Protein AF-A0A812PI39-F1 (afdb_monomer_lite)

Structure (mmCIF, N/CA/C/O backbone):
data_AF-A0A812PI39-F1
#
_entry.id   AF-A0A812PI39-F1
#
loop_
_atom_site.group_PDB
_atom_site.id
_atom_site.type_symbol
_atom_site.label_atom_id
_atom_site.label_alt_id
_atom_site.label_comp_id
_atom_site.label_asym_id
_atom_site.label_entity_id
_atom_site.label_seq_id
_atom_site.pdbx_PDB_ins_code
_atom_site.Cartn_x
_atom_site.Cartn_y
_atom_site.Cartn_z
_atom_site.occupancy
_atom_site.B_iso_or_equiv
_atom_site.auth_seq_id
_atom_site.auth_comp_id
_atom_site.auth_asym_id
_atom_site.auth_atom_id
_atom_site.pdbx_PDB_model_num
ATOM 1 N N . MET A 1 1 ? 5.074 -30.019 -22.686 1.00 41.28 1 MET A N 1
ATOM 2 C CA . MET A 1 1 ? 4.897 -28.634 -23.186 1.00 41.28 1 MET A CA 1
ATOM 3 C C . MET A 1 1 ? 4.723 -27.638 -22.022 1.00 41.28 1 MET A C 1
ATOM 5 O O . MET A 1 1 ? 4.007 -26.661 -22.175 1.00 41.28 1 MET A O 1
ATOM 9 N N . TRP A 1 2 ? 5.374 -27.865 -20.866 1.00 40.28 2 TRP A N 1
ATOM 10 C CA . TRP A 1 2 ? 5.177 -27.090 -19.621 1.00 40.28 2 TRP A CA 1
ATOM 11 C C . TRP A 1 2 ? 6.377 -26.206 -19.219 1.00 40.28 2 TRP A C 1
ATOM 13 O O . TRP A 1 2 ? 6.260 -25.430 -18.283 1.00 40.28 2 TRP A O 1
ATOM 23 N N . ASP A 1 3 ? 7.491 -26.241 -19.957 1.00 47.47 3 ASP A N 1
ATOM 24 C CA . ASP A 1 3 ? 8.706 -25.476 -19.608 1.00 47.47 3 ASP A CA 1
ATOM 25 C C . ASP A 1 3 ? 8.723 -24.015 -20.082 1.00 47.47 3 ASP A C 1
ATOM 27 O O . ASP A 1 3 ? 9.541 -23.231 -19.609 1.00 47.47 3 ASP A O 1
ATOM 31 N N . ARG A 1 4 ? 7.839 -23.611 -21.005 1.00 44.72 4 ARG A N 1
ATOM 32 C CA . ARG A 1 4 ? 7.880 -22.244 -21.562 1.00 44.72 4 ARG A CA 1
ATOM 33 C C . ARG A 1 4 ? 7.433 -21.182 -20.556 1.00 44.72 4 ARG A C 1
ATOM 35 O O . ARG A 1 4 ? 8.091 -20.160 -20.446 1.00 44.72 4 ARG A O 1
ATOM 42 N N . ALA A 1 5 ? 6.392 -21.460 -19.770 1.00 49.91 5 ALA A N 1
ATOM 43 C CA . ALA A 1 5 ? 5.897 -20.519 -18.764 1.00 49.91 5 ALA A CA 1
ATOM 44 C C . ALA A 1 5 ? 6.940 -20.246 -17.660 1.00 49.91 5 ALA A C 1
ATOM 46 O O . ALA A 1 5 ? 7.170 -19.097 -17.300 1.00 49.91 5 ALA A O 1
ATOM 47 N N . GLY A 1 6 ? 7.641 -21.283 -17.183 1.00 49.38 6 GLY A N 1
ATOM 48 C CA . GLY A 1 6 ? 8.717 -21.121 -16.196 1.00 49.38 6 GLY A CA 1
ATOM 49 C C . GLY A 1 6 ? 9.971 -20.435 -16.757 1.00 49.38 6 GLY A C 1
ATOM 50 O O . GLY A 1 6 ? 10.635 -19.682 -16.044 1.00 49.38 6 GLY A O 1
ATOM 51 N N . GLN A 1 7 ? 10.292 -20.653 -18.038 1.00 55.59 7 GLN A N 1
ATOM 52 C CA . GLN A 1 7 ? 11.382 -19.945 -18.722 1.00 55.59 7 GLN A CA 1
ATOM 53 C C . GLN A 1 7 ? 11.072 -18.456 -18.924 1.00 55.59 7 GLN A C 1
ATOM 55 O O . GLN A 1 7 ? 11.960 -17.628 -18.711 1.00 55.59 7 GLN A O 1
ATOM 60 N N . ASP A 1 8 ? 9.828 -18.113 -19.264 1.00 61.31 8 ASP A N 1
ATOM 61 C CA . ASP A 1 8 ? 9.384 -16.724 -19.412 1.00 61.31 8 ASP A CA 1
ATOM 62 C C . ASP A 1 8 ? 9.432 -15.974 -18.071 1.00 61.31 8 ASP A C 1
ATOM 64 O O . ASP A 1 8 ? 9.958 -14.862 -18.005 1.00 61.31 8 ASP A O 1
ATOM 68 N N . GLU A 1 9 ? 9.006 -16.603 -16.972 1.00 62.34 9 GLU A N 1
ATOM 69 C CA . GLU A 1 9 ? 9.100 -16.012 -15.630 1.00 62.34 9 GLU A CA 1
ATOM 70 C C . GLU A 1 9 ? 10.553 -15.800 -15.175 1.00 62.34 9 GLU A C 1
ATOM 72 O O . GLU A 1 9 ? 10.889 -14.763 -14.597 1.00 62.34 9 GLU A O 1
ATOM 77 N N . ALA A 1 10 ? 11.450 -16.750 -15.461 1.00 63.03 10 ALA A N 1
ATOM 78 C CA . ALA A 1 10 ? 12.872 -16.616 -15.147 1.00 63.03 10 ALA A CA 1
ATOM 79 C C . ALA A 1 10 ? 13.553 -15.507 -15.972 1.00 63.03 10 ALA A C 1
ATOM 81 O O . ALA A 1 10 ? 14.430 -14.800 -15.464 1.00 63.03 10 ALA A O 1
ATOM 82 N N . LEU A 1 11 ? 13.146 -15.328 -17.233 1.00 68.94 11 LEU A N 1
ATOM 83 C CA . LEU A 1 11 ? 13.605 -14.234 -18.091 1.00 68.94 11 LEU A CA 1
ATOM 84 C C . LEU A 1 11 ? 13.102 -12.877 -17.593 1.00 68.94 11 LEU A C 1
ATOM 86 O O . LEU A 1 11 ? 13.881 -11.926 -17.538 1.00 68.94 11 LEU A O 1
ATOM 90 N N . GLN A 1 12 ? 11.842 -12.789 -17.171 1.00 63.31 12 GLN A N 1
ATOM 91 C CA . GLN A 1 12 ? 11.280 -11.575 -16.578 1.00 63.31 12 GLN A CA 1
ATOM 92 C C . GLN A 1 12 ? 11.964 -11.212 -15.256 1.00 63.31 12 GLN A C 1
ATOM 94 O O . GLN A 1 12 ? 12.306 -10.048 -15.048 1.00 63.31 12 GLN A O 1
ATOM 99 N N . LEU A 1 13 ? 12.243 -12.201 -14.398 1.00 64.19 13 LEU A N 1
ATOM 100 C CA . LEU A 1 13 ? 12.985 -12.002 -13.151 1.00 64.19 13 LEU A CA 1
ATOM 101 C C . LEU A 1 13 ? 14.379 -11.429 -13.431 1.00 64.19 13 LEU A C 1
ATOM 103 O O . LEU A 1 13 ? 14.748 -10.406 -12.858 1.00 64.19 13 LEU A O 1
ATOM 107 N N . ARG A 1 14 ? 15.120 -12.033 -14.370 1.00 67.31 14 ARG A N 1
ATOM 108 C CA . ARG A 1 14 ? 16.435 -11.529 -14.799 1.00 67.31 14 ARG A CA 1
ATOM 109 C C . ARG A 1 14 ? 16.351 -10.142 -15.429 1.00 67.31 14 ARG A C 1
ATOM 111 O O . ARG A 1 14 ? 17.245 -9.334 -15.211 1.00 67.31 14 ARG A O 1
ATOM 118 N N . GLY A 1 15 ? 15.291 -9.854 -16.182 1.00 68.88 15 GLY A N 1
ATOM 119 C CA . GLY A 1 15 ? 15.045 -8.535 -16.761 1.00 68.88 15 GLY A CA 1
ATOM 120 C C . GLY A 1 15 ? 14.876 -7.458 -15.689 1.00 68.88 15 GLY A C 1
ATOM 121 O O . GLY A 1 15 ? 15.507 -6.408 -15.769 1.00 68.88 15 GLY A O 1
ATOM 122 N N . ILE A 1 16 ? 14.095 -7.738 -14.643 1.00 65.56 16 ILE A N 1
ATOM 123 C CA . ILE A 1 16 ? 13.916 -6.827 -13.502 1.00 65.56 16 ILE A CA 1
ATOM 124 C C . ILE A 1 16 ? 15.224 -6.668 -12.726 1.00 65.56 16 ILE A C 1
ATOM 126 O O . ILE A 1 16 ? 15.591 -5.551 -12.375 1.00 65.56 16 ILE A O 1
ATOM 130 N N . GLU A 1 17 ? 15.953 -7.757 -12.479 1.00 65.88 17 GLU A N 1
ATOM 131 C CA . GLU A 1 17 ? 17.249 -7.704 -11.792 1.00 65.88 17 GLU A CA 1
ATOM 132 C C . GLU A 1 17 ? 18.289 -6.905 -12.585 1.00 65.88 17 GLU A C 1
ATOM 134 O O . GLU A 1 17 ? 19.056 -6.139 -12.002 1.00 65.88 17 GLU A O 1
ATOM 139 N N . PHE A 1 18 ? 18.276 -7.018 -13.913 1.00 71.94 18 PHE A N 1
ATOM 140 C CA . PHE A 1 18 ? 19.126 -6.228 -14.793 1.00 71.94 18 PHE A CA 1
ATOM 141 C C . PHE A 1 18 ? 18.762 -4.739 -14.754 1.00 71.94 18 PHE A C 1
ATOM 143 O O . PHE A 1 18 ? 19.645 -3.900 -14.585 1.00 71.94 18 PHE A O 1
ATOM 150 N N . LEU A 1 19 ? 17.471 -4.400 -14.846 1.00 65.81 19 LEU A N 1
ATOM 151 C CA . LEU A 1 19 ? 16.997 -3.015 -14.729 1.00 65.81 19 LEU A CA 1
ATOM 152 C C . LEU A 1 19 ? 17.337 -2.415 -13.354 1.00 65.81 19 LEU A C 1
ATOM 154 O O . LEU A 1 19 ? 17.764 -1.262 -13.272 1.00 65.81 19 LEU A O 1
ATOM 158 N N . PHE A 1 20 ? 17.220 -3.211 -12.288 1.00 63.34 20 PHE A N 1
ATOM 159 C CA . PHE A 1 20 ? 17.612 -2.833 -10.931 1.00 63.34 20 PHE A CA 1
ATOM 160 C C . PHE A 1 20 ? 19.112 -2.537 -10.834 1.00 63.34 20 PHE A C 1
ATOM 162 O O . PHE A 1 20 ? 19.509 -1.491 -10.312 1.00 63.34 20 PHE A O 1
ATOM 169 N N . ALA A 1 21 ? 19.952 -3.439 -11.348 1.00 62.19 21 ALA A N 1
ATOM 170 C CA . ALA A 1 21 ? 21.400 -3.265 -11.357 1.00 62.19 21 ALA A CA 1
ATOM 171 C C . ALA A 1 21 ? 21.802 -2.023 -12.165 1.00 62.19 21 ALA A C 1
ATOM 173 O O . ALA A 1 21 ? 22.587 -1.209 -11.682 1.00 62.19 21 ALA A O 1
ATOM 174 N N . GLN A 1 22 ? 21.195 -1.822 -13.339 1.00 67.88 22 GLN A N 1
ATOM 175 C CA . GLN A 1 22 ? 21.465 -0.675 -14.201 1.00 67.88 22 GLN A CA 1
ATOM 176 C C . GLN A 1 22 ? 21.100 0.653 -13.526 1.00 67.88 22 GLN A C 1
ATOM 178 O O . GLN A 1 22 ? 21.884 1.598 -13.583 1.00 67.88 22 GLN A O 1
ATOM 183 N N . GLN A 1 23 ? 19.949 0.741 -12.852 1.00 63.12 23 GLN A N 1
ATOM 184 C CA . GLN A 1 23 ? 19.572 1.964 -12.137 1.00 63.12 23 GLN A CA 1
ATOM 185 C C . GLN A 1 23 ? 20.407 2.212 -10.886 1.00 63.12 23 GLN A C 1
ATOM 187 O O . GLN A 1 23 ? 20.761 3.357 -10.616 1.00 63.12 23 GLN A O 1
ATOM 192 N N . THR A 1 24 ? 20.748 1.163 -10.137 1.00 59.19 24 THR A N 1
ATOM 193 C CA . THR A 1 24 ? 21.598 1.295 -8.946 1.00 59.19 24 THR A CA 1
ATOM 194 C C . THR A 1 24 ? 22.995 1.770 -9.345 1.00 59.19 24 THR A C 1
ATOM 196 O O . THR A 1 24 ? 23.545 2.673 -8.718 1.00 59.19 24 THR A O 1
ATOM 199 N N . GLN A 1 25 ? 23.539 1.233 -10.439 1.00 59.50 25 GLN A N 1
ATOM 200 C CA . GLN A 1 25 ? 24.828 1.644 -10.983 1.00 59.50 25 GLN A CA 1
ATOM 201 C C . GLN A 1 25 ? 24.789 3.073 -11.547 1.00 59.50 25 GLN A C 1
ATOM 203 O O . GLN A 1 25 ? 25.637 3.885 -11.186 1.00 59.50 25 GLN A O 1
ATOM 208 N N . ALA A 1 26 ? 23.766 3.426 -12.335 1.00 60.03 26 ALA A N 1
ATOM 209 C CA . ALA A 1 26 ? 23.589 4.786 -12.849 1.00 60.03 26 ALA A CA 1
ATOM 210 C C . ALA A 1 26 ? 23.444 5.823 -11.721 1.00 60.03 26 ALA A C 1
ATOM 212 O O . ALA A 1 26 ? 23.941 6.940 -11.841 1.00 60.03 26 ALA A O 1
ATOM 213 N N . LYS A 1 27 ? 22.809 5.452 -10.603 1.00 57.94 27 LYS A N 1
ATOM 214 C CA . LYS A 1 27 ? 22.696 6.297 -9.409 1.00 57.94 27 LYS A CA 1
ATOM 215 C C . LYS A 1 27 ? 24.037 6.488 -8.702 1.00 57.94 27 LYS A C 1
ATOM 217 O O . LYS A 1 27 ? 24.356 7.611 -8.324 1.00 57.94 27 LYS A O 1
ATOM 222 N N . HIS A 1 28 ? 24.836 5.430 -8.564 1.00 58.66 28 HIS A N 1
ATOM 223 C CA . HIS A 1 28 ? 26.198 5.534 -8.031 1.00 58.66 28 HIS A CA 1
ATOM 224 C C . HIS A 1 28 ? 27.096 6.413 -8.912 1.00 58.66 28 HIS A C 1
ATOM 226 O O . HIS A 1 28 ? 27.858 7.226 -8.393 1.00 58.66 28 HIS A O 1
ATOM 232 N N . GLU A 1 29 ? 26.976 6.297 -10.234 1.00 57.53 29 GLU A N 1
ATOM 233 C CA . GLU A 1 29 ? 27.726 7.113 -11.194 1.00 57.53 29 GLU A CA 1
ATOM 234 C C . GLU A 1 29 ? 27.258 8.580 -11.207 1.00 57.53 29 GLU A C 1
ATOM 236 O O . GLU A 1 29 ? 28.086 9.488 -11.291 1.00 57.53 29 GLU A O 1
ATOM 241 N N . ALA A 1 30 ? 25.953 8.834 -11.061 1.00 57.19 30 ALA A N 1
ATOM 242 C CA . ALA A 1 30 ? 25.395 10.181 -10.936 1.00 57.19 30 ALA A CA 1
ATOM 243 C C . ALA A 1 30 ? 25.804 10.859 -9.615 1.00 57.19 30 ALA A C 1
ATOM 245 O O . ALA A 1 30 ? 26.245 12.004 -9.641 1.00 57.19 30 ALA A O 1
ATOM 246 N N . GLN A 1 31 ? 25.768 10.142 -8.484 1.00 53.06 31 GLN A N 1
ATOM 247 C CA . GLN A 1 31 ? 26.275 10.647 -7.198 1.00 53.06 31 GLN A CA 1
ATOM 248 C C . GLN A 1 31 ? 27.784 10.916 -7.225 1.00 53.06 31 GLN A C 1
ATOM 250 O O . GLN A 1 31 ? 28.249 11.881 -6.620 1.00 53.06 31 GLN A O 1
ATOM 255 N N . ALA A 1 32 ? 28.561 10.097 -7.941 1.00 54.22 32 ALA A N 1
ATOM 256 C CA . ALA A 1 32 ? 29.990 10.337 -8.132 1.00 54.22 32 ALA A CA 1
ATOM 257 C C . ALA A 1 32 ? 30.266 11.592 -8.987 1.00 54.22 32 ALA A C 1
ATOM 259 O O . ALA A 1 32 ? 31.256 12.286 -8.755 1.00 54.22 32 ALA A O 1
ATOM 260 N N . LYS A 1 33 ? 29.379 11.917 -9.939 1.00 48.50 33 LYS A N 1
ATOM 261 C CA . LYS A 1 33 ? 29.452 13.137 -10.762 1.00 48.50 33 LYS A CA 1
ATOM 262 C C . LYS A 1 33 ? 28.934 14.397 -10.061 1.00 48.50 33 LYS A C 1
ATOM 264 O O . LYS A 1 33 ? 29.527 15.456 -10.230 1.00 48.50 33 LYS A O 1
ATOM 269 N N . GLU A 1 34 ? 27.906 14.313 -9.219 1.00 49.75 34 GLU A N 1
ATOM 270 C CA . GLU A 1 34 ? 27.424 15.471 -8.437 1.00 49.75 34 GLU A CA 1
ATOM 271 C C . GLU A 1 34 ? 28.456 15.987 -7.420 1.00 49.75 34 GLU A C 1
ATOM 273 O O . GLU A 1 34 ? 28.453 17.168 -7.080 1.00 49.75 34 GLU A O 1
ATOM 278 N N . LEU A 1 35 ? 29.394 15.142 -6.976 1.00 50.75 35 LEU A N 1
ATOM 279 C CA . LEU A 1 35 ? 30.545 15.565 -6.165 1.00 50.75 35 LEU A CA 1
ATOM 280 C C . LEU A 1 35 ? 31.586 16.386 -6.950 1.00 50.75 35 LEU A C 1
ATOM 282 O O . LEU A 1 35 ? 32.475 16.972 -6.335 1.00 50.75 35 LEU A O 1
ATOM 286 N N . THR A 1 36 ? 31.501 16.429 -8.285 1.00 48.53 36 THR A N 1
ATOM 287 C CA . THR A 1 36 ? 32.475 17.112 -9.156 1.00 48.53 36 THR A CA 1
ATOM 288 C C . THR A 1 36 ? 31.885 18.257 -9.976 1.00 48.53 36 THR A C 1
ATOM 290 O O . THR A 1 36 ? 32.614 19.201 -10.273 1.00 48.53 36 THR A O 1
ATOM 293 N N . GLU A 1 37 ? 30.585 18.256 -10.278 1.00 44.94 37 GLU A N 1
ATOM 294 C CA . GLU A 1 37 ? 29.953 19.313 -11.074 1.00 44.94 37 GLU A CA 1
ATOM 295 C C . GLU A 1 37 ? 28.645 19.786 -10.424 1.00 44.94 37 GLU A C 1
ATOM 297 O O . GLU A 1 37 ? 27.598 19.143 -10.497 1.00 44.94 37 GLU A O 1
ATOM 302 N N . ALA A 1 38 ? 28.707 20.949 -9.772 1.00 45.78 38 ALA A N 1
ATOM 303 C CA . ALA A 1 38 ? 27.528 21.646 -9.288 1.00 45.78 38 ALA A CA 1
ATOM 304 C C . ALA A 1 38 ? 26.724 22.191 -10.479 1.00 45.78 38 ALA A C 1
ATOM 306 O O . ALA A 1 38 ? 27.126 23.164 -11.114 1.00 45.78 38 ALA A O 1
ATOM 307 N N . GLY A 1 39 ? 25.552 21.607 -10.725 1.00 41.81 39 GLY A N 1
ATOM 308 C CA . GLY A 1 39 ? 24.476 22.279 -11.449 1.00 41.81 39 GLY A CA 1
ATOM 309 C C . GLY A 1 39 ? 24.101 21.666 -12.792 1.00 41.81 39 GLY A C 1
ATOM 310 O O . GLY A 1 39 ? 24.526 22.137 -13.838 1.00 41.81 39 GLY A O 1
ATOM 311 N N . ALA A 1 40 ? 23.171 20.715 -12.752 1.00 37.59 40 ALA A N 1
ATOM 312 C CA . ALA A 1 40 ? 22.087 20.614 -13.726 1.00 37.59 40 ALA A CA 1
ATOM 313 C C . ALA A 1 40 ? 20.988 19.722 -13.135 1.00 37.59 40 ALA A C 1
ATOM 315 O O . ALA A 1 40 ? 20.944 18.516 -13.368 1.00 37.59 40 ALA A O 1
ATOM 316 N N . ALA A 1 41 ? 20.099 20.324 -12.343 1.00 40.44 41 ALA A N 1
ATOM 317 C CA . ALA A 1 41 ? 18.853 19.686 -11.945 1.00 40.44 41 ALA A CA 1
ATOM 318 C C . ALA A 1 41 ? 18.027 19.403 -13.210 1.00 40.44 41 ALA A C 1
ATOM 320 O O . ALA A 1 41 ? 17.423 20.307 -13.789 1.00 40.44 41 ALA A O 1
ATOM 321 N N . SER A 1 42 ? 18.036 18.153 -13.672 1.00 39.09 42 SER A N 1
ATOM 322 C CA . SER A 1 42 ? 17.099 17.694 -14.693 1.00 39.09 42 SER A CA 1
ATOM 323 C C . SER A 1 42 ? 15.724 17.595 -14.038 1.00 39.09 42 SER A C 1
ATOM 325 O O . SER A 1 42 ? 15.486 16.744 -13.185 1.00 39.09 42 SER A O 1
ATOM 327 N N . ALA A 1 43 ? 14.845 18.527 -14.401 1.00 44.34 43 ALA A N 1
ATOM 328 C CA . ALA A 1 43 ? 13.506 18.705 -13.846 1.00 44.34 43 ALA A CA 1
ATOM 329 C C . ALA A 1 43 ? 12.474 17.671 -14.344 1.00 44.34 43 ALA A C 1
ATOM 331 O O . ALA A 1 43 ? 11.279 17.909 -14.223 1.00 44.34 43 ALA A O 1
ATOM 332 N N . ASP A 1 44 ? 12.918 16.526 -14.867 1.00 48.34 44 ASP A N 1
ATOM 333 C CA . ASP A 1 44 ? 12.061 15.426 -15.305 1.00 48.34 44 ASP A CA 1
ATOM 334 C C . ASP A 1 44 ? 12.659 14.089 -14.863 1.00 48.34 44 ASP A C 1
ATOM 336 O O . ASP A 1 44 ? 13.872 13.870 -14.915 1.00 48.34 44 ASP A O 1
ATOM 340 N N . ALA A 1 45 ? 11.798 13.152 -14.459 1.00 55.78 45 ALA A N 1
ATOM 341 C CA . ALA A 1 45 ? 12.208 11.771 -14.256 1.00 55.78 45 ALA A CA 1
ATOM 342 C C . ALA A 1 45 ? 12.805 11.262 -15.572 1.00 55.78 45 ALA A C 1
ATOM 344 O O . ALA A 1 45 ? 12.123 11.283 -16.600 1.00 55.78 45 ALA A O 1
ATOM 345 N N . SER A 1 46 ? 14.063 10.803 -15.561 1.00 63.78 46 SER A N 1
ATOM 346 C CA . SER A 1 46 ? 14.694 10.334 -16.796 1.00 63.78 46 SER A CA 1
ATOM 347 C C . SER A 1 46 ? 13.790 9.293 -17.488 1.00 63.78 46 SER A C 1
ATOM 349 O O . SER A 1 46 ? 13.183 8.453 -16.811 1.00 63.78 46 SER A O 1
ATOM 351 N N . PRO A 1 47 ? 13.674 9.283 -18.829 1.00 67.12 47 PRO A N 1
ATOM 352 C CA . PRO A 1 47 ? 12.836 8.312 -19.542 1.00 67.12 47 PRO A CA 1
ATOM 353 C C . PRO A 1 47 ? 13.172 6.847 -19.219 1.00 67.12 47 PRO A C 1
ATOM 355 O O . PRO A 1 47 ? 12.359 5.948 -19.433 1.00 67.12 47 PRO A O 1
ATOM 358 N N . ALA A 1 48 ? 14.385 6.582 -18.726 1.00 66.19 48 ALA A N 1
ATOM 359 C CA . ALA A 1 48 ? 14.778 5.288 -18.184 1.00 66.19 48 ALA A CA 1
ATOM 360 C C . ALA A 1 48 ? 14.081 4.991 -16.844 1.00 66.19 48 ALA A C 1
ATOM 362 O O . ALA A 1 48 ? 13.500 3.921 -16.699 1.00 66.19 48 ALA A O 1
ATOM 363 N N . MET A 1 49 ? 14.051 5.948 -15.910 1.00 68.44 49 MET A N 1
ATOM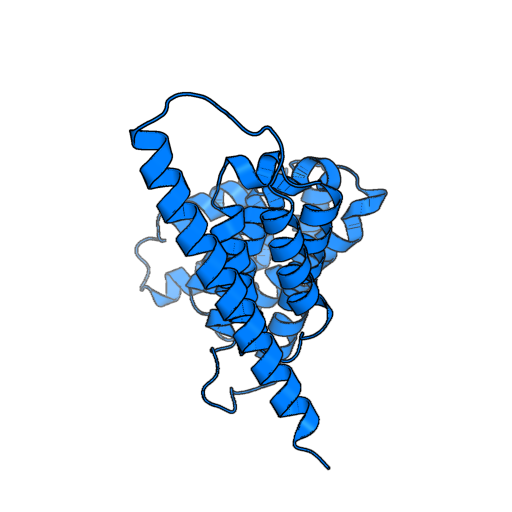 364 C CA . MET A 1 49 ? 13.372 5.796 -14.619 1.00 68.44 49 MET A CA 1
ATOM 365 C C . MET A 1 49 ? 11.871 5.554 -14.767 1.00 68.44 49 MET A C 1
ATOM 367 O O . MET A 1 49 ? 11.323 4.673 -14.107 1.00 68.44 49 MET A O 1
ATOM 371 N N . ARG A 1 50 ? 11.214 6.278 -15.678 1.00 70.56 50 ARG A N 1
ATOM 372 C CA . ARG A 1 50 ? 9.788 6.073 -15.955 1.00 70.56 50 ARG A CA 1
ATOM 373 C C . ARG A 1 50 ? 9.496 4.669 -16.491 1.00 70.56 50 ARG A C 1
ATOM 375 O O . ARG A 1 50 ? 8.597 4.005 -15.989 1.00 70.56 50 ARG A O 1
ATOM 382 N N . ARG A 1 51 ? 10.285 4.194 -17.461 1.00 73.06 51 ARG A N 1
ATOM 383 C CA . ARG A 1 51 ? 10.134 2.843 -18.029 1.00 73.06 51 ARG A CA 1
ATOM 384 C C . ARG A 1 51 ? 10.398 1.748 -17.000 1.00 73.06 51 ARG A C 1
ATOM 386 O O . ARG A 1 51 ? 9.667 0.766 -16.963 1.00 73.06 51 ARG A O 1
ATOM 393 N N . SER A 1 52 ? 11.401 1.932 -16.145 1.00 73.00 52 SER A N 1
ATOM 394 C 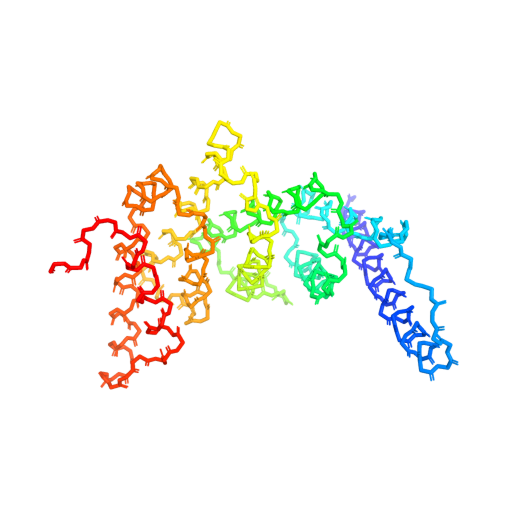CA . SER A 1 52 ? 11.676 1.030 -15.025 1.00 73.00 52 SER A CA 1
ATOM 395 C C . SER A 1 52 ? 10.495 0.932 -14.060 1.00 73.00 52 SER A C 1
ATOM 397 O O . SER A 1 52 ? 10.119 -0.164 -13.647 1.00 73.00 52 SER A O 1
ATOM 399 N N . LEU A 1 53 ? 9.874 2.067 -13.735 1.00 75.19 53 LEU A N 1
ATOM 400 C CA . LEU A 1 53 ? 8.704 2.108 -12.868 1.00 75.19 53 LEU A CA 1
ATOM 401 C C . LEU A 1 53 ? 7.498 1.410 -13.511 1.00 75.19 53 LEU A C 1
ATOM 403 O O . LEU A 1 53 ? 6.876 0.560 -12.883 1.00 75.19 53 LEU A O 1
ATOM 407 N N . GLU A 1 54 ? 7.199 1.720 -14.773 1.00 78.75 54 GLU A N 1
ATOM 408 C CA . GLU A 1 54 ? 6.110 1.091 -15.533 1.00 78.75 54 GLU A CA 1
ATOM 409 C C . GLU A 1 54 ? 6.309 -0.430 -15.648 1.00 78.75 54 GLU A C 1
ATOM 411 O O . GLU A 1 54 ? 5.363 -1.193 -15.449 1.00 78.75 54 GLU A O 1
ATOM 416 N N . ALA A 1 55 ? 7.546 -0.886 -15.871 1.00 75.69 55 ALA A N 1
ATOM 417 C CA . ALA A 1 55 ? 7.884 -2.307 -15.887 1.00 75.69 55 ALA A CA 1
ATOM 418 C C . ALA A 1 55 ? 7.632 -2.971 -14.526 1.00 75.69 55 ALA A C 1
ATOM 420 O O . ALA A 1 55 ? 7.057 -4.055 -14.468 1.00 75.69 55 ALA A O 1
ATOM 421 N N . ALA A 1 56 ? 8.006 -2.315 -13.426 1.00 78.88 56 ALA A N 1
ATOM 422 C CA . ALA A 1 56 ? 7.761 -2.833 -12.087 1.00 78.88 56 ALA A CA 1
ATOM 423 C C . ALA A 1 56 ? 6.260 -2.902 -11.760 1.00 78.88 56 ALA A C 1
ATOM 425 O O . ALA A 1 56 ? 5.805 -3.898 -11.205 1.00 78.88 56 ALA A O 1
ATOM 426 N N . ILE A 1 57 ? 5.475 -1.893 -12.153 1.00 80.62 57 ILE A N 1
ATOM 427 C CA . ILE A 1 57 ? 4.010 -1.877 -11.991 1.00 80.62 57 ILE A CA 1
ATOM 428 C C . ILE A 1 57 ? 3.362 -3.018 -12.785 1.00 80.62 57 ILE A C 1
ATOM 430 O O . ILE A 1 57 ? 2.486 -3.714 -12.268 1.00 80.62 57 ILE A O 1
ATOM 434 N N . ALA A 1 58 ? 3.827 -3.266 -14.013 1.00 80.50 58 ALA A N 1
ATOM 435 C CA . ALA A 1 58 ? 3.325 -4.353 -14.848 1.00 80.50 58 ALA A CA 1
ATOM 436 C C . ALA A 1 58 ? 3.506 -5.736 -14.197 1.00 80.50 58 ALA A C 1
ATOM 438 O O . ALA A 1 58 ? 2.704 -6.636 -14.447 1.00 80.50 58 ALA A O 1
ATOM 439 N N . VAL A 1 59 ? 4.505 -5.909 -13.324 1.00 80.50 59 VAL A N 1
ATOM 440 C CA . VAL A 1 59 ? 4.685 -7.152 -12.559 1.00 80.50 59 VAL A CA 1
ATOM 441 C C . VAL A 1 59 ? 3.530 -7.378 -11.588 1.00 80.50 59 VAL A C 1
ATOM 443 O O . VAL A 1 59 ? 2.985 -8.476 -11.541 1.00 80.50 59 VAL A O 1
ATOM 446 N N . PHE A 1 60 ? 3.101 -6.345 -10.861 1.00 80.31 60 PHE A N 1
ATOM 447 C CA . PHE A 1 60 ? 1.957 -6.447 -9.945 1.00 80.31 60 PHE A CA 1
ATOM 448 C C . PHE A 1 60 ? 0.641 -6.706 -10.683 1.00 80.31 60 PHE A C 1
ATOM 450 O O . PHE A 1 60 ? -0.217 -7.424 -10.176 1.00 80.31 60 PHE A O 1
ATOM 457 N N . ALA A 1 61 ? 0.488 -6.156 -11.890 1.00 76.25 61 ALA A N 1
ATOM 458 C CA . ALA A 1 61 ? -0.706 -6.365 -12.702 1.00 76.25 61 ALA A CA 1
ATOM 459 C C . ALA A 1 61 ? -0.780 -7.782 -13.297 1.00 76.25 61 ALA A C 1
ATOM 461 O O . ALA A 1 61 ? -1.851 -8.382 -13.306 1.00 76.25 61 ALA A O 1
ATOM 462 N N . ASN A 1 62 ? 0.348 -8.323 -13.770 1.00 76.44 62 ASN A N 1
ATOM 463 C CA . ASN A 1 62 ? 0.359 -9.530 -14.604 1.00 76.44 62 ASN A CA 1
ATOM 464 C C . ASN A 1 62 ? 0.869 -10.795 -13.893 1.00 76.44 62 ASN A C 1
ATOM 466 O O . ASN A 1 62 ? 0.600 -11.899 -14.357 1.00 76.44 62 ASN A O 1
ATOM 470 N N . HIS A 1 63 ? 1.591 -10.664 -12.775 1.00 76.25 63 HIS A N 1
ATOM 471 C CA . HIS A 1 63 ? 2.283 -11.777 -12.108 1.00 76.25 63 HIS A CA 1
ATOM 472 C C . HIS A 1 63 ? 1.876 -11.936 -10.637 1.00 76.25 63 HIS A C 1
ATOM 474 O O . HIS A 1 63 ? 2.695 -12.223 -9.766 1.00 76.25 63 HIS A O 1
ATOM 480 N N . GLN A 1 64 ? 0.578 -11.792 -10.367 1.00 72.56 64 GLN A N 1
ATOM 481 C CA . GLN A 1 64 ? -0.028 -11.836 -9.030 1.00 72.56 64 GLN A CA 1
ATOM 482 C C . GLN A 1 64 ? 0.227 -13.143 -8.254 1.00 72.56 64 GLN A C 1
ATOM 484 O O . GLN A 1 64 ? 0.281 -13.143 -7.026 1.00 72.56 64 GLN A O 1
ATOM 489 N N . ALA A 1 65 ? 0.438 -14.259 -8.957 1.00 74.38 65 ALA A N 1
ATOM 490 C CA . ALA A 1 65 ? 0.736 -15.552 -8.341 1.00 74.38 65 ALA A CA 1
ATOM 491 C C . ALA A 1 65 ? 2.240 -15.792 -8.093 1.00 74.38 65 ALA A C 1
ATOM 493 O O . ALA A 1 65 ? 2.594 -16.703 -7.346 1.00 74.38 65 ALA A O 1
ATOM 494 N N . ASN A 1 66 ? 3.141 -14.992 -8.678 1.00 79.31 66 ASN A N 1
ATOM 495 C CA . ASN A 1 66 ? 4.584 -15.205 -8.558 1.00 79.31 66 ASN A CA 1
ATOM 496 C C . ASN A 1 66 ? 5.178 -14.344 -7.434 1.00 79.31 66 ASN A C 1
ATOM 498 O O . ASN A 1 66 ? 5.595 -13.200 -7.620 1.00 79.31 66 ASN A O 1
ATOM 502 N N . TRP A 1 67 ? 5.253 -14.925 -6.239 1.00 81.38 67 TRP A N 1
ATOM 503 C CA . TRP A 1 67 ? 5.672 -14.220 -5.024 1.00 81.38 67 TRP A CA 1
ATOM 504 C C . TRP A 1 67 ? 7.124 -13.726 -5.063 1.00 81.38 67 TRP A C 1
ATOM 506 O O . TRP A 1 67 ? 7.448 -12.715 -4.438 1.00 81.38 67 TRP A O 1
ATOM 516 N N . ASN A 1 68 ? 7.999 -14.405 -5.811 1.00 79.81 68 ASN A N 1
ATOM 517 C CA . ASN A 1 68 ? 9.387 -13.978 -5.994 1.00 79.81 68 ASN A CA 1
ATOM 518 C C . ASN A 1 68 ? 9.465 -12.710 -6.851 1.00 79.81 68 ASN A C 1
ATOM 520 O O . ASN A 1 68 ? 10.148 -11.756 -6.470 1.00 79.81 68 ASN A O 1
ATOM 524 N N . LEU A 1 69 ? 8.733 -12.679 -7.970 1.00 79.62 69 LEU A N 1
ATOM 525 C CA . LEU A 1 69 ? 8.632 -11.504 -8.835 1.00 79.62 69 LEU A CA 1
ATOM 526 C C . LEU A 1 69 ? 8.006 -10.323 -8.090 1.00 79.62 69 LEU A C 1
ATOM 528 O O . LEU A 1 69 ? 8.560 -9.225 -8.122 1.00 79.62 69 LEU A O 1
ATOM 532 N N . LEU A 1 70 ? 6.918 -10.554 -7.350 1.00 82.12 70 LEU A N 1
ATOM 533 C CA . LEU A 1 70 ? 6.274 -9.517 -6.540 1.00 82.12 70 LEU A CA 1
ATOM 534 C C . LEU A 1 70 ? 7.215 -8.946 -5.475 1.00 82.12 70 LEU A C 1
ATOM 536 O O . LEU A 1 70 ? 7.263 -7.729 -5.290 1.00 82.12 70 LEU A O 1
ATOM 540 N N . LEU A 1 71 ? 8.000 -9.790 -4.795 1.00 83.19 71 LEU A N 1
ATOM 541 C CA . LEU A 1 71 ? 8.977 -9.319 -3.813 1.00 83.19 71 LEU A CA 1
ATOM 542 C C . LEU A 1 71 ? 10.048 -8.442 -4.470 1.00 83.19 71 LEU A C 1
ATOM 544 O O . LEU A 1 71 ? 10.352 -7.364 -3.961 1.00 83.19 71 LEU A O 1
ATOM 548 N N . LYS A 1 72 ? 10.613 -8.888 -5.595 1.00 81.75 72 LYS A N 1
ATOM 549 C CA . LYS A 1 72 ? 11.653 -8.144 -6.318 1.00 81.75 72 LYS A CA 1
ATOM 550 C C . LYS A 1 72 ? 11.125 -6.820 -6.859 1.00 81.75 72 LYS A C 1
ATOM 552 O O . LYS A 1 72 ? 11.771 -5.793 -6.669 1.00 81.75 72 LYS A O 1
ATOM 557 N N . ALA A 1 73 ? 9.929 -6.818 -7.444 1.00 83.44 73 ALA A N 1
ATOM 558 C CA . ALA A 1 73 ? 9.261 -5.600 -7.885 1.00 83.44 73 ALA A CA 1
ATOM 559 C C . ALA A 1 73 ? 8.987 -4.648 -6.707 1.00 83.44 73 ALA A C 1
ATOM 561 O O . ALA A 1 73 ? 9.218 -3.448 -6.825 1.00 83.44 73 ALA A O 1
ATOM 562 N N . SER A 1 74 ? 8.594 -5.176 -5.541 1.00 84.75 74 SER A N 1
ATOM 563 C CA . SER A 1 74 ? 8.370 -4.373 -4.328 1.00 84.75 74 SER A CA 1
ATOM 564 C C . SER A 1 74 ? 9.656 -3.730 -3.816 1.00 84.75 74 SER A C 1
ATOM 566 O O . SER A 1 74 ? 9.664 -2.550 -3.466 1.00 84.75 74 SER A O 1
ATOM 568 N N . GLN A 1 75 ? 10.754 -4.486 -3.787 1.00 82.94 75 GLN A N 1
ATOM 569 C CA . GLN A 1 75 ? 12.074 -3.982 -3.403 1.00 82.94 75 GLN A CA 1
ATOM 570 C C . GLN A 1 75 ? 12.553 -2.900 -4.372 1.00 82.94 75 GLN A C 1
ATOM 572 O O . GLN A 1 75 ? 13.024 -1.851 -3.939 1.00 82.94 75 GLN A O 1
ATOM 577 N N . PHE A 1 76 ? 12.380 -3.127 -5.672 1.00 80.69 76 PHE A N 1
ATOM 578 C CA . PHE A 1 76 ? 12.768 -2.173 -6.701 1.00 80.69 76 PHE A CA 1
ATOM 579 C C . PHE A 1 76 ? 11.972 -0.870 -6.626 1.00 80.69 76 PHE A C 1
ATOM 581 O O . PHE A 1 76 ? 12.568 0.204 -6.554 1.00 80.69 76 PHE A O 1
ATOM 588 N N . LEU A 1 77 ? 10.640 -0.957 -6.557 1.00 80.75 77 LEU A N 1
ATOM 589 C CA . LEU A 1 77 ? 9.785 0.217 -6.391 1.00 80.75 77 LEU A CA 1
ATOM 590 C C . LEU A 1 77 ? 10.119 0.979 -5.110 1.00 80.75 77 LEU A C 1
ATOM 592 O O . LEU A 1 77 ? 10.138 2.203 -5.125 1.00 80.75 77 LEU A O 1
ATOM 596 N N . SER A 1 78 ? 10.434 0.276 -4.021 1.00 82.06 78 SER A N 1
ATOM 597 C CA . SER A 1 78 ? 10.819 0.911 -2.757 1.00 82.06 78 SER A CA 1
ATOM 598 C C . SER A 1 78 ? 12.106 1.730 -2.897 1.00 82.06 78 SER A C 1
ATOM 600 O O . SER A 1 78 ? 12.169 2.844 -2.390 1.00 82.06 78 SER A O 1
ATOM 602 N N . VAL A 1 79 ? 13.119 1.219 -3.609 1.00 79.69 79 VAL A N 1
ATOM 603 C CA . VAL A 1 79 ? 14.367 1.959 -3.879 1.00 79.69 79 VAL A CA 1
ATOM 604 C C . VAL A 1 79 ? 14.110 3.176 -4.765 1.00 79.69 79 VAL A C 1
ATOM 606 O O . VAL A 1 79 ? 14.673 4.241 -4.513 1.00 79.69 79 VAL A O 1
ATOM 609 N N . LEU A 1 80 ? 13.244 3.036 -5.770 1.00 74.81 80 LEU A N 1
ATOM 610 C CA . LEU A 1 80 ? 12.905 4.128 -6.679 1.00 74.81 80 LEU A CA 1
ATOM 611 C C . LEU A 1 80 ? 12.108 5.234 -5.995 1.00 74.81 80 LEU A C 1
ATOM 613 O O . LEU A 1 80 ? 12.425 6.409 -6.140 1.00 74.81 80 LEU A O 1
ATOM 617 N N . LEU A 1 81 ? 11.095 4.862 -5.220 1.00 75.50 81 LEU A N 1
ATOM 618 C CA . LEU A 1 81 ? 10.219 5.805 -4.531 1.00 75.50 81 LEU A CA 1
ATOM 619 C C . LEU A 1 81 ? 10.856 6.400 -3.273 1.00 75.50 81 LEU A C 1
ATOM 621 O O . LEU A 1 81 ? 10.360 7.407 -2.779 1.00 75.50 81 LEU A O 1
ATOM 625 N N . ALA A 1 82 ? 11.935 5.814 -2.747 1.00 72.31 82 ALA A N 1
ATOM 626 C CA . ALA A 1 82 ? 12.711 6.410 -1.660 1.00 72.31 82 ALA A CA 1
ATOM 627 C C . ALA A 1 82 ? 13.502 7.653 -2.104 1.00 72.31 82 ALA A C 1
ATOM 629 O O . ALA A 1 82 ? 14.005 8.388 -1.255 1.00 72.31 82 ALA A O 1
ATOM 630 N N . GLU A 1 83 ? 13.634 7.899 -3.410 1.00 69.56 83 GLU A N 1
ATOM 631 C CA . GLU A 1 83 ? 14.287 9.098 -3.917 1.00 69.56 83 GLU A CA 1
ATOM 632 C C . GLU A 1 83 ? 13.314 10.295 -3.876 1.00 69.56 83 GLU A C 1
ATOM 634 O O . GLU A 1 83 ? 12.278 10.255 -4.545 1.00 69.56 83 GLU A O 1
ATOM 639 N N . PRO A 1 84 ? 13.608 11.370 -3.114 1.00 61.00 84 PRO A N 1
ATOM 640 C CA . PRO A 1 84 ? 12.675 12.489 -2.930 1.00 61.00 84 PRO A CA 1
ATOM 641 C C . PRO A 1 84 ? 12.285 13.179 -4.243 1.00 61.00 84 PRO A C 1
ATOM 643 O O . PRO A 1 84 ? 11.146 13.609 -4.416 1.00 61.00 84 PRO A O 1
ATOM 646 N N . SER A 1 85 ? 13.227 13.240 -5.184 1.00 62.06 85 SER A N 1
ATOM 647 C CA . SER A 1 85 ? 13.031 13.741 -6.544 1.00 62.06 85 SER A CA 1
ATOM 648 C C . SER A 1 85 ? 12.095 12.840 -7.353 1.00 62.06 85 SER A C 1
ATOM 650 O O . SER A 1 85 ? 11.252 13.346 -8.085 1.00 62.06 85 SER A O 1
ATOM 652 N N . ALA A 1 86 ? 12.157 11.515 -7.200 1.00 61.97 86 ALA A N 1
ATOM 653 C CA . ALA A 1 86 ? 11.339 10.601 -7.995 1.00 61.97 86 ALA A CA 1
ATOM 654 C C . ALA A 1 86 ? 9.837 10.789 -7.736 1.00 61.97 86 ALA A C 1
ATOM 656 O O . ALA A 1 86 ? 9.067 10.857 -8.687 1.00 61.97 86 ALA A O 1
ATOM 657 N N . GLN A 1 87 ? 9.398 10.951 -6.485 1.00 61.69 87 GLN A N 1
ATOM 658 C CA . GLN A 1 87 ? 7.965 11.124 -6.195 1.00 61.69 87 GLN A CA 1
ATOM 659 C C . GLN A 1 87 ? 7.382 12.425 -6.769 1.00 61.69 87 GLN A C 1
ATOM 661 O O . GLN A 1 87 ? 6.209 12.458 -7.134 1.00 61.69 87 GLN A O 1
ATOM 666 N N . GLN A 1 88 ? 8.193 13.481 -6.871 1.00 63.62 88 GLN A N 1
ATOM 667 C CA . GLN A 1 88 ? 7.774 14.772 -7.429 1.00 63.62 88 GLN A CA 1
ATOM 668 C C . GLN A 1 88 ? 7.818 14.794 -8.961 1.00 63.62 88 GLN A C 1
ATOM 670 O O . GLN A 1 88 ? 7.038 15.502 -9.590 1.00 63.62 88 GLN A O 1
ATOM 675 N N . LEU A 1 89 ? 8.722 14.013 -9.553 1.00 66.44 89 LEU A N 1
ATOM 676 C CA . LEU A 1 89 ? 8.964 13.977 -10.994 1.00 66.44 89 LEU A CA 1
ATOM 677 C C . LEU A 1 89 ? 8.122 12.928 -11.735 1.00 66.44 89 LEU A C 1
ATOM 679 O O . LEU A 1 89 ? 8.071 12.924 -12.966 1.00 66.44 89 LEU A O 1
ATOM 683 N N . LEU A 1 90 ? 7.483 12.006 -11.014 1.00 71.06 90 LEU A N 1
ATOM 684 C CA . LEU A 1 90 ? 6.658 10.968 -11.620 1.00 71.06 90 LEU A CA 1
ATOM 685 C C . LEU A 1 90 ? 5.243 11.480 -11.927 1.00 71.06 90 LEU A C 1
ATOM 687 O O . LEU A 1 90 ? 4.609 12.105 -11.075 1.00 71.06 90 LEU A O 1
ATOM 691 N N . PRO A 1 91 ? 4.683 11.163 -13.112 1.00 78.75 91 PRO A N 1
ATOM 692 C CA . PRO A 1 91 ? 3.302 11.505 -13.409 1.00 78.75 91 PRO A CA 1
ATOM 693 C C . PRO A 1 91 ? 2.350 10.858 -12.398 1.00 78.75 91 PRO A C 1
ATOM 695 O O . PRO A 1 91 ? 2.410 9.650 -12.163 1.00 78.75 91 PRO A O 1
ATOM 698 N N . GLN A 1 92 ? 1.410 11.644 -11.872 1.00 80.69 92 GLN A N 1
ATOM 699 C CA . GLN A 1 92 ? 0.416 11.196 -10.886 1.00 80.69 92 GLN A CA 1
ATOM 700 C C . GLN A 1 92 ? -0.356 9.941 -11.326 1.00 80.69 92 GLN A C 1
ATOM 702 O O . GLN A 1 92 ? -0.626 9.061 -10.515 1.00 80.69 92 GLN A O 1
ATOM 707 N N . ALA A 1 93 ? -0.642 9.800 -12.624 1.00 83.50 93 ALA A N 1
ATOM 708 C CA . ALA A 1 93 ? -1.283 8.604 -13.174 1.00 83.50 93 ALA A CA 1
ATOM 709 C C . ALA A 1 93 ? -0.459 7.320 -12.953 1.00 83.50 93 ALA A C 1
ATOM 711 O O . ALA A 1 93 ? -1.023 6.259 -12.696 1.00 83.50 93 ALA A O 1
ATOM 712 N N . VAL A 1 94 ? 0.872 7.413 -13.024 1.00 81.25 94 VAL A N 1
ATOM 713 C CA . VAL A 1 94 ? 1.766 6.263 -12.843 1.00 81.25 94 VAL A CA 1
ATOM 714 C C . VAL A 1 94 ? 1.881 5.904 -11.362 1.00 81.25 94 VAL A C 1
ATOM 716 O O . VAL A 1 94 ? 1.801 4.731 -11.010 1.00 81.25 94 VAL A O 1
ATOM 719 N N . VAL A 1 95 ? 1.979 6.906 -10.483 1.00 83.75 95 VAL A N 1
ATOM 720 C CA . VAL A 1 95 ? 1.988 6.698 -9.024 1.00 83.75 95 VAL A CA 1
ATOM 721 C C . VAL A 1 95 ? 0.665 6.086 -8.551 1.00 83.75 95 VAL A C 1
ATOM 723 O O . VAL A 1 95 ? 0.663 5.144 -7.760 1.00 83.75 95 VAL A O 1
ATOM 726 N N . ARG A 1 96 ? -0.463 6.559 -9.095 1.00 88.12 96 ARG A N 1
ATOM 727 C CA . ARG A 1 96 ? -1.785 5.973 -8.855 1.00 88.12 96 ARG A CA 1
ATOM 728 C C . ARG A 1 96 ? -1.849 4.513 -9.302 1.00 88.12 96 ARG A C 1
ATOM 730 O O . ARG A 1 96 ? -2.253 3.669 -8.513 1.00 88.12 96 ARG A O 1
ATOM 737 N N . SER A 1 97 ? -1.424 4.217 -10.530 1.00 86.31 97 SER A N 1
ATOM 738 C CA . SER A 1 97 ? -1.411 2.847 -11.059 1.00 86.31 97 SER A CA 1
ATOM 739 C C . SER A 1 97 ? -0.555 1.913 -10.195 1.00 86.31 97 SER A C 1
ATOM 741 O O . SER A 1 97 ? -0.965 0.795 -9.886 1.00 86.31 97 SER A O 1
ATOM 743 N N . ALA A 1 98 ? 0.590 2.399 -9.698 1.00 86.31 98 ALA A N 1
ATOM 744 C CA . ALA A 1 98 ? 1.401 1.663 -8.733 1.00 86.31 98 ALA A CA 1
ATOM 745 C C . ALA A 1 98 ? 0.633 1.381 -7.434 1.00 86.31 98 ALA A C 1
ATOM 747 O O . ALA A 1 98 ? 0.618 0.243 -6.969 1.00 86.31 98 ALA A O 1
ATOM 748 N N . ALA A 1 99 ? -0.028 2.390 -6.860 1.00 89.38 99 ALA A N 1
ATOM 749 C CA . ALA A 1 99 ? -0.803 2.226 -5.634 1.00 89.38 99 ALA A CA 1
ATOM 750 C C . ALA A 1 99 ? -1.941 1.211 -5.811 1.00 89.38 99 ALA A C 1
ATOM 752 O O . ALA A 1 99 ? -2.110 0.333 -4.966 1.00 89.38 99 ALA A O 1
ATOM 753 N N . GLU A 1 100 ? -2.689 1.296 -6.912 1.00 91.38 100 GLU A N 1
ATOM 754 C CA . GLU A 1 100 ? -3.780 0.370 -7.241 1.00 91.38 100 GLU A CA 1
ATOM 755 C C . GLU A 1 100 ? -3.264 -1.069 -7.406 1.00 91.38 100 GLU A C 1
ATOM 757 O O . GLU A 1 100 ? -3.830 -1.997 -6.826 1.00 91.38 100 GLU A O 1
ATOM 762 N N . ALA A 1 101 ? -2.153 -1.263 -8.123 1.00 87.94 101 ALA A N 1
ATOM 763 C CA . ALA A 1 101 ? -1.587 -2.588 -8.359 1.00 87.94 101 ALA A CA 1
ATOM 764 C C . ALA A 1 101 ? -1.024 -3.229 -7.076 1.00 87.94 101 ALA A C 1
ATOM 766 O O . ALA A 1 101 ? -1.245 -4.414 -6.814 1.00 87.94 101 ALA A O 1
ATOM 767 N N . VAL A 1 102 ? -0.341 -2.445 -6.236 1.00 89.88 102 VAL A N 1
ATOM 768 C CA . VAL A 1 102 ? 0.174 -2.912 -4.938 1.00 89.88 102 VAL A CA 1
ATOM 769 C C . VAL A 1 102 ? -0.975 -3.227 -3.980 1.00 89.88 102 VAL A C 1
ATOM 771 O O . VAL A 1 102 ? -0.910 -4.217 -3.246 1.00 89.88 102 VAL A O 1
ATOM 774 N N . LEU A 1 103 ? -2.048 -2.430 -3.996 1.00 91.88 103 LEU A N 1
ATOM 775 C CA . LEU A 1 103 ? -3.238 -2.692 -3.192 1.00 91.88 103 LEU A CA 1
ATOM 776 C C . LEU A 1 103 ? -3.925 -3.997 -3.612 1.00 91.88 103 LEU A C 1
ATOM 778 O O . LEU A 1 103 ? -4.240 -4.815 -2.748 1.00 91.88 103 LEU A O 1
ATOM 782 N N . ALA A 1 104 ? -4.102 -4.221 -4.915 1.00 89.00 104 ALA A N 1
ATOM 783 C CA . ALA A 1 104 ? -4.684 -5.455 -5.436 1.00 89.00 104 ALA A CA 1
ATOM 784 C C . ALA A 1 104 ? -3.865 -6.689 -5.017 1.00 89.00 104 ALA A C 1
ATOM 786 O O . ALA A 1 104 ? -4.423 -7.648 -4.480 1.00 89.00 104 ALA A O 1
ATOM 787 N N . ALA A 1 105 ? -2.535 -6.631 -5.158 1.00 87.19 105 ALA A N 1
ATOM 788 C CA . ALA A 1 105 ?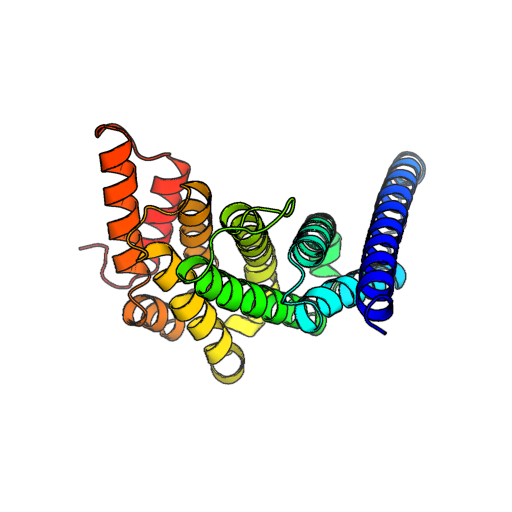 -1.644 -7.699 -4.704 1.00 87.19 105 ALA A CA 1
ATOM 789 C C . ALA A 1 105 ? -1.724 -7.923 -3.180 1.00 87.19 105 ALA A C 1
ATOM 791 O O . ALA A 1 105 ? -1.688 -9.060 -2.712 1.00 87.19 105 ALA A O 1
ATOM 792 N N . SER A 1 106 ? -1.872 -6.849 -2.395 1.00 88.06 106 SER A N 1
ATOM 793 C CA . SER A 1 106 ? -2.021 -6.933 -0.934 1.00 88.06 106 SER A CA 1
ATOM 794 C C . SER A 1 106 ? -3.330 -7.607 -0.528 1.00 88.06 106 SER A C 1
ATOM 796 O O . SER A 1 106 ? -3.330 -8.440 0.379 1.00 88.06 106 SER A O 1
ATOM 798 N N . ALA A 1 107 ? -4.438 -7.277 -1.197 1.00 87.62 107 ALA A N 1
ATOM 799 C CA . ALA A 1 107 ? -5.746 -7.875 -0.938 1.00 87.62 107 ALA A CA 1
ATOM 800 C C . ALA A 1 107 ? -5.737 -9.379 -1.244 1.00 87.62 107 ALA A C 1
ATOM 802 O O . ALA A 1 107 ? -6.097 -10.187 -0.390 1.00 87.62 107 ALA A O 1
ATOM 803 N N . GLN A 1 108 ? -5.208 -9.764 -2.407 1.00 85.25 108 GLN A N 1
ATOM 804 C CA . GLN A 1 108 ? -5.084 -11.171 -2.793 1.00 85.25 108 GLN A CA 1
ATOM 805 C C . GLN A 1 108 ? -4.184 -11.969 -1.849 1.00 85.25 108 GLN A C 1
ATOM 807 O O . GLN A 1 108 ? -4.481 -13.110 -1.505 1.00 85.25 108 GLN A O 1
ATOM 812 N N . LEU A 1 109 ? -3.077 -11.381 -1.394 1.00 81.75 109 LEU A N 1
ATOM 813 C CA . LEU A 1 109 ? -2.177 -12.069 -0.474 1.00 81.75 109 LEU A CA 1
ATOM 814 C C . LEU A 1 109 ? -2.760 -12.170 0.946 1.00 81.75 109 LEU A C 1
ATOM 816 O O . LEU A 1 109 ? -2.481 -13.143 1.648 1.00 81.75 109 LEU A O 1
ATOM 820 N N . SER A 1 110 ? -3.586 -11.203 1.357 1.00 79.25 110 SER A N 1
ATOM 821 C CA . SER A 1 110 ? -4.368 -11.282 2.602 1.00 79.25 110 SER A CA 1
ATOM 822 C C . SER A 1 110 ? -5.416 -12.402 2.525 1.00 79.25 110 SER A C 1
ATOM 824 O O . SER A 1 110 ? -5.684 -13.079 3.511 1.00 79.25 110 SER A O 1
ATOM 826 N N . GLU A 1 111 ? -5.966 -12.666 1.337 1.00 76.31 111 GLU A N 1
ATOM 827 C CA . GLU A 1 111 ? -6.820 -13.831 1.079 1.00 76.31 111 GLU A CA 1
ATOM 828 C C . GLU A 1 111 ? -6.057 -15.158 1.088 1.00 76.31 111 GLU A C 1
ATOM 830 O O . GLU A 1 111 ? -6.524 -16.145 1.654 1.00 76.31 111 GLU A O 1
ATOM 835 N N . ALA A 1 112 ? -4.870 -15.195 0.486 1.00 69.81 112 ALA A N 1
ATOM 836 C CA . ALA A 1 112 ? -4.080 -16.418 0.384 1.00 69.81 112 ALA A CA 1
ATOM 837 C C . ALA A 1 112 ? -3.484 -16.868 1.730 1.00 69.81 112 ALA A C 1
ATOM 839 O O . ALA A 1 112 ? -3.329 -18.071 1.953 1.00 69.81 112 ALA A O 1
ATOM 840 N N . GLN A 1 113 ? -3.187 -15.935 2.647 1.00 64.75 113 GLN A N 1
ATOM 841 C CA . GLN A 1 113 ? -2.723 -16.256 4.007 1.00 64.75 113 GLN A CA 1
ATOM 842 C C . GLN A 1 113 ? -3.718 -17.119 4.783 1.00 64.75 113 GLN A C 1
ATOM 844 O O . GLN A 1 113 ? -3.305 -17.957 5.579 1.00 64.75 113 GLN A O 1
ATOM 849 N N . THR A 1 114 ? -5.012 -16.981 4.495 1.00 55.38 114 THR A N 1
ATOM 850 C CA . THR A 1 114 ? -6.062 -17.778 5.132 1.00 55.38 114 THR A CA 1
ATOM 851 C C . THR A 1 114 ? -6.180 -19.196 4.554 1.00 55.38 114 THR A C 1
ATOM 853 O O . THR A 1 114 ? -6.857 -20.030 5.151 1.00 55.38 114 THR A O 1
ATOM 856 N N . ALA A 1 115 ? -5.533 -19.495 3.417 1.00 49.78 115 ALA A N 1
ATOM 857 C CA . ALA A 1 115 ? -5.784 -20.712 2.641 1.00 49.78 115 ALA A CA 1
ATOM 858 C C . ALA A 1 115 ? -4.571 -21.639 2.426 1.00 49.78 115 ALA A C 1
ATOM 860 O O . ALA A 1 115 ? -4.783 -22.809 2.105 1.00 49.78 115 ALA A O 1
ATOM 861 N N . ALA A 1 116 ? -3.318 -21.185 2.573 1.00 44.56 116 ALA A N 1
ATOM 862 C CA . ALA A 1 116 ? -2.168 -22.002 2.165 1.00 44.56 116 ALA A CA 1
ATOM 863 C C . ALA A 1 116 ? -0.932 -21.902 3.074 1.00 44.56 116 ALA A C 1
ATOM 865 O O . ALA A 1 116 ? -0.354 -20.833 3.276 1.00 44.56 116 ALA A O 1
ATOM 866 N N . ALA A 1 117 ? -0.453 -23.068 3.524 1.00 42.00 117 ALA A N 1
ATOM 867 C CA . ALA A 1 117 ? 0.915 -23.248 4.000 1.00 42.00 117 ALA A CA 1
ATOM 868 C C . ALA A 1 117 ? 1.905 -23.089 2.824 1.00 42.00 117 ALA A C 1
ATOM 870 O O . ALA A 1 117 ? 1.617 -23.559 1.718 1.00 42.00 117 ALA A O 1
ATOM 871 N N . PRO A 1 118 ? 3.073 -22.451 3.024 1.00 47.12 118 PRO A N 1
ATOM 872 C CA . PRO A 1 118 ? 4.006 -22.166 1.941 1.00 47.12 118 PRO A CA 1
ATOM 873 C C . PRO A 1 118 ? 4.596 -23.463 1.371 1.00 47.12 118 PRO A C 1
ATOM 875 O O . PRO A 1 118 ? 5.328 -24.177 2.054 1.00 47.12 118 PRO A O 1
ATOM 878 N N . GLN A 1 119 ? 4.307 -23.755 0.103 1.00 40.53 119 GLN A N 1
ATOM 879 C CA . GLN A 1 119 ? 5.008 -24.789 -0.656 1.00 40.53 119 GLN A CA 1
ATOM 880 C C . GLN A 1 119 ? 6.154 -24.138 -1.444 1.00 40.53 119 GLN A C 1
ATOM 882 O O . GLN A 1 119 ? 5.929 -23.505 -2.472 1.00 40.53 119 GLN A O 1
ATOM 887 N N . GLY A 1 120 ? 7.392 -24.277 -0.955 1.00 52.94 120 GLY A N 1
ATOM 888 C CA . GLY A 1 120 ? 8.614 -23.961 -1.711 1.00 52.94 120 GLY A CA 1
ATOM 889 C C . GLY A 1 120 ? 9.566 -22.942 -1.068 1.00 52.94 120 GLY A C 1
ATOM 890 O O . GLY A 1 120 ? 9.261 -22.315 -0.058 1.00 52.94 120 GLY A O 1
ATOM 891 N N . ALA A 1 121 ? 10.741 -22.766 -1.685 1.00 54.56 121 ALA A N 1
ATOM 892 C CA . ALA A 1 121 ? 11.837 -21.884 -1.248 1.00 54.56 121 ALA A CA 1
ATOM 893 C C . ALA A 1 121 ? 11.596 -20.375 -1.524 1.00 54.56 121 ALA A C 1
ATOM 895 O O . ALA A 1 121 ? 12.543 -19.614 -1.722 1.00 54.56 121 ALA A O 1
ATOM 896 N N . GLY A 1 122 ? 10.331 -19.950 -1.597 1.00 60.12 122 GLY A N 1
ATOM 897 C CA . GLY A 1 122 ? 9.922 -18.563 -1.845 1.00 60.12 122 GLY A CA 1
ATOM 898 C C . GLY A 1 122 ? 9.783 -17.737 -0.558 1.00 60.12 122 GLY A C 1
ATOM 899 O O . GLY A 1 122 ? 9.910 -18.269 0.548 1.00 60.12 122 GLY A O 1
ATOM 900 N N . PRO A 1 123 ? 9.524 -16.419 -0.657 1.00 69.44 123 PRO A N 1
ATOM 901 C CA . PRO A 1 123 ? 9.259 -15.598 0.515 1.00 69.44 123 PRO A CA 1
ATOM 902 C C . PRO A 1 123 ? 8.004 -16.074 1.241 1.00 69.44 123 PRO A C 1
ATOM 904 O O . PRO A 1 123 ? 7.015 -16.455 0.619 1.00 69.44 123 PRO A O 1
ATOM 907 N N . THR A 1 124 ? 8.027 -15.999 2.572 1.00 77.81 124 THR A N 1
ATOM 908 C CA . THR A 1 124 ? 6.828 -16.275 3.364 1.00 77.81 124 THR A CA 1
ATOM 909 C C . THR A 1 124 ? 5.744 -15.234 3.055 1.00 77.81 124 THR A C 1
ATOM 911 O O . THR A 1 124 ? 6.080 -14.062 2.828 1.00 77.81 124 THR A O 1
ATOM 914 N N . PRO A 1 125 ? 4.450 -15.605 3.107 1.00 78.31 125 PRO A N 1
ATOM 915 C CA . PRO A 1 125 ? 3.348 -14.662 2.907 1.00 78.31 125 PRO A CA 1
ATOM 916 C C . PRO A 1 125 ? 3.461 -13.424 3.808 1.00 78.31 125 PRO A C 1
ATOM 918 O O . PRO A 1 125 ? 3.346 -12.295 3.339 1.00 78.31 125 PRO A O 1
ATOM 921 N N . ALA A 1 126 ? 3.826 -13.629 5.080 1.00 77.81 126 ALA A N 1
ATOM 922 C CA . ALA A 1 126 ? 4.048 -12.562 6.054 1.00 77.81 126 ALA A CA 1
ATOM 923 C C . ALA A 1 126 ? 5.184 -11.597 5.654 1.00 77.81 126 ALA A C 1
ATOM 925 O O . ALA A 1 126 ? 5.098 -10.387 5.877 1.00 77.81 126 ALA A O 1
ATOM 926 N N . LYS A 1 127 ? 6.264 -12.101 5.043 1.00 82.62 127 LYS A N 1
ATOM 927 C CA . LYS A 1 127 ? 7.357 -11.249 4.559 1.00 82.62 127 LYS A CA 1
ATOM 928 C C . LYS A 1 127 ? 6.896 -10.424 3.364 1.00 82.62 127 LYS A C 1
ATOM 930 O O . LYS A 1 127 ? 7.119 -9.217 3.352 1.00 82.62 127 LYS A O 1
ATOM 935 N N . LEU A 1 128 ? 6.249 -11.055 2.385 1.00 84.19 128 LEU A N 1
ATOM 936 C CA . LEU A 1 128 ? 5.785 -10.370 1.181 1.00 84.19 128 LEU A CA 1
ATOM 937 C C . LEU A 1 128 ? 4.721 -9.312 1.508 1.00 84.19 128 LEU A C 1
ATOM 939 O O . LEU A 1 128 ? 4.864 -8.175 1.066 1.00 84.19 128 LEU A O 1
ATOM 943 N N . ILE A 1 129 ? 3.736 -9.621 2.360 1.00 86.62 129 ILE A N 1
ATOM 944 C CA . ILE A 1 129 ? 2.731 -8.630 2.773 1.00 86.62 129 ILE A CA 1
ATOM 945 C C . ILE A 1 129 ? 3.386 -7.444 3.486 1.00 86.62 129 ILE A C 1
ATOM 947 O O . ILE A 1 129 ? 3.053 -6.301 3.204 1.00 86.62 129 ILE A O 1
ATOM 951 N N . THR A 1 130 ? 4.392 -7.676 4.337 1.00 85.31 130 THR A N 1
ATOM 952 C CA . THR A 1 130 ? 5.110 -6.588 5.026 1.00 85.31 130 THR A CA 1
ATOM 953 C C . THR A 1 130 ? 5.778 -5.630 4.031 1.00 85.31 130 THR A C 1
ATOM 955 O O . THR A 1 130 ? 5.770 -4.412 4.242 1.00 85.31 130 THR A O 1
ATOM 958 N N . TRP A 1 131 ? 6.335 -6.158 2.936 1.00 88.19 131 TRP A N 1
ATOM 959 C CA . TRP A 1 131 ? 6.896 -5.344 1.854 1.00 88.19 131 TRP A CA 1
ATOM 960 C C . TRP A 1 131 ? 5.820 -4.549 1.117 1.00 88.19 131 TRP A C 1
ATOM 962 O O . TRP A 1 131 ? 5.990 -3.346 0.934 1.00 88.19 131 TRP A O 1
ATOM 972 N N . LEU A 1 132 ? 4.700 -5.183 0.767 1.00 89.06 132 LEU A N 1
ATOM 973 C CA . LEU A 1 132 ? 3.585 -4.513 0.093 1.00 89.06 132 LEU A CA 1
ATOM 974 C C . LEU A 1 132 ? 2.984 -3.389 0.952 1.00 89.06 132 LEU A C 1
ATOM 976 O O . LEU A 1 132 ? 2.802 -2.276 0.466 1.00 89.06 132 LEU A O 1
ATOM 980 N N . LEU A 1 133 ? 2.766 -3.629 2.250 1.00 90.00 133 LEU A N 1
ATOM 981 C CA . LEU A 1 133 ? 2.284 -2.600 3.179 1.00 90.00 133 LEU A CA 1
ATOM 982 C C . LEU A 1 133 ? 3.293 -1.454 3.333 1.00 90.00 133 LEU A C 1
ATOM 984 O O . LEU A 1 133 ? 2.904 -0.293 3.416 1.00 90.00 133 LEU A O 1
ATOM 988 N N . SER A 1 134 ? 4.596 -1.752 3.345 1.00 88.19 134 SER A N 1
ATOM 989 C CA . SER A 1 134 ? 5.631 -0.708 3.389 1.00 88.19 134 SER A CA 1
ATOM 990 C C . SER A 1 134 ? 5.636 0.138 2.115 1.00 88.19 134 SER A C 1
ATOM 992 O O . SER A 1 134 ? 5.842 1.346 2.185 1.00 88.19 134 SER A O 1
ATOM 994 N N . LEU A 1 135 ? 5.364 -0.478 0.966 1.00 88.88 135 LEU A N 1
ATOM 995 C CA . LEU A 1 135 ? 5.263 0.215 -0.310 1.00 88.88 135 LEU A CA 1
ATOM 996 C C . LEU A 1 135 ? 3.993 1.077 -0.400 1.00 88.88 135 LEU A C 1
ATOM 998 O O . LEU A 1 135 ? 4.064 2.216 -0.853 1.00 88.88 135 LEU A O 1
ATOM 1002 N N . LEU A 1 136 ? 2.854 0.595 0.111 1.00 91.06 136 LEU A N 1
ATOM 1003 C CA . LEU A 1 136 ? 1.644 1.413 0.258 1.00 91.06 136 LEU A CA 1
ATOM 1004 C C . LEU A 1 136 ? 1.894 2.631 1.150 1.00 91.06 136 LEU A C 1
ATOM 1006 O O . LEU A 1 136 ? 1.445 3.721 0.816 1.00 91.06 136 LEU A O 1
ATOM 1010 N N . ALA A 1 137 ? 2.658 2.486 2.235 1.00 89.50 137 ALA A N 1
ATOM 1011 C CA . ALA A 1 137 ? 2.994 3.613 3.103 1.00 89.50 137 ALA A CA 1
ATOM 1012 C C . ALA A 1 137 ? 3.807 4.705 2.381 1.00 89.50 137 ALA A C 1
ATOM 1014 O O . ALA A 1 137 ? 3.682 5.880 2.716 1.00 89.50 137 ALA A O 1
ATOM 1015 N N . LEU A 1 138 ? 4.611 4.332 1.379 1.00 87.44 138 LEU A N 1
ATOM 1016 C CA . LEU A 1 138 ? 5.329 5.284 0.525 1.00 87.44 138 LEU A CA 1
ATOM 1017 C C . LEU A 1 138 ? 4.418 5.924 -0.531 1.00 87.44 138 LEU A C 1
ATOM 1019 O O . LEU A 1 138 ? 4.591 7.094 -0.858 1.00 87.44 138 LEU A O 1
ATOM 1023 N N . LEU A 1 139 ? 3.456 5.168 -1.064 1.00 88.50 139 LEU A N 1
ATOM 1024 C CA . LEU A 1 139 ? 2.591 5.610 -2.159 1.00 88.50 139 LEU A CA 1
ATOM 1025 C C . LEU A 1 139 ? 1.401 6.457 -1.693 1.00 88.50 139 LEU A C 1
ATOM 1027 O O . LEU A 1 139 ? 1.035 7.399 -2.391 1.00 88.50 139 LEU A O 1
ATOM 1031 N N . LEU A 1 140 ? 0.809 6.155 -0.531 1.00 90.00 140 LEU A N 1
ATOM 1032 C CA . LEU A 1 140 ? -0.391 6.836 -0.023 1.00 90.00 140 LEU A CA 1
ATOM 1033 C C . LEU A 1 140 ? -0.243 8.368 0.052 1.00 90.00 140 LEU A C 1
ATOM 1035 O O . LEU A 1 140 ? -1.130 9.048 -0.466 1.00 90.00 140 LEU A O 1
ATOM 1039 N N . PRO A 1 141 ? 0.855 8.934 0.599 1.00 87.69 141 PRO A N 1
ATOM 1040 C CA . PRO A 1 141 ? 1.049 10.385 0.605 1.00 87.69 141 PRO A CA 1
ATOM 1041 C C . PRO A 1 141 ? 1.152 10.977 -0.806 1.00 87.69 141 PRO A C 1
ATOM 1043 O O . PRO A 1 141 ? 0.634 12.057 -1.075 1.00 87.69 141 PRO A O 1
ATOM 1046 N N . ALA A 1 142 ? 1.782 10.259 -1.738 1.00 85.00 142 ALA A N 1
ATOM 1047 C CA . ALA A 1 142 ? 1.972 10.737 -3.104 1.00 85.00 142 ALA A CA 1
ATOM 1048 C C . ALA A 1 142 ? 0.659 10.773 -3.909 1.00 85.00 142 ALA A C 1
ATOM 1050 O O . ALA A 1 142 ? 0.512 11.611 -4.801 1.00 85.00 142 ALA A O 1
ATOM 1051 N N . VAL A 1 143 ? -0.303 9.904 -3.572 1.00 88.94 143 VAL A N 1
ATOM 1052 C CA . VAL A 1 143 ? -1.642 9.862 -4.187 1.00 88.94 143 VAL A CA 1
ATOM 1053 C C . VAL A 1 143 ? -2.712 10.601 -3.374 1.00 88.94 143 VAL A C 1
ATOM 1055 O O . VAL A 1 143 ? -3.892 10.560 -3.728 1.00 88.94 143 VAL A O 1
ATOM 1058 N N . GLU A 1 144 ? -2.331 11.309 -2.308 1.00 90.25 144 GLU A N 1
ATOM 1059 C CA . GLU A 1 144 ? -3.251 12.037 -1.426 1.00 90.25 144 GLU A CA 1
ATOM 1060 C C . GLU A 1 144 ? -4.232 12.965 -2.179 1.00 90.25 144 GLU A C 1
ATOM 1062 O O . GLU A 1 144 ? -5.436 12.897 -1.902 1.00 90.25 144 GLU A O 1
ATOM 1067 N N . PRO A 1 145 ? -3.805 13.776 -3.175 1.00 89.56 145 PRO A N 1
ATOM 1068 C CA . PRO A 1 145 ? -4.721 14.663 -3.899 1.00 89.56 145 PRO A CA 1
ATOM 1069 C C . PRO A 1 145 ? -5.828 13.911 -4.649 1.00 89.56 145 PRO A C 1
ATOM 1071 O O . PRO A 1 145 ? -6.939 14.420 -4.801 1.00 89.56 145 PRO A O 1
ATOM 1074 N N . TRP A 1 146 ? -5.534 12.695 -5.113 1.00 91.69 146 TRP A N 1
ATOM 1075 C CA . TRP A 1 146 ? -6.518 11.808 -5.727 1.00 91.69 146 TRP A CA 1
ATOM 1076 C C . TRP A 1 146 ? -7.399 11.139 -4.670 1.00 91.69 146 TRP A C 1
ATOM 1078 O O . TRP A 1 146 ? -8.613 11.071 -4.848 1.00 91.69 146 TRP A O 1
ATOM 1088 N N . LEU A 1 147 ? -6.829 10.718 -3.536 1.00 90.94 147 LEU A N 1
ATOM 1089 C CA . LEU A 1 147 ? -7.593 10.105 -2.448 1.00 90.94 147 LEU A CA 1
ATOM 1090 C C . LEU A 1 147 ? -8.682 11.028 -1.903 1.00 90.94 147 LEU A C 1
ATOM 1092 O O . LEU A 1 147 ? -9.756 10.534 -1.579 1.00 90.94 147 LEU A O 1
ATOM 1096 N N . ARG A 1 148 ? -8.469 12.348 -1.875 1.00 91.44 148 ARG A N 1
ATOM 1097 C CA . ARG A 1 148 ? -9.506 13.322 -1.479 1.00 91.44 148 ARG A CA 1
ATOM 1098 C C . ARG A 1 148 ? -10.724 13.331 -2.422 1.00 91.44 148 ARG A C 1
ATOM 1100 O O . ARG A 1 148 ? -11.817 13.730 -2.022 1.00 91.44 148 ARG A O 1
ATOM 1107 N N . GLN A 1 149 ? -10.583 12.842 -3.656 1.00 92.56 149 GLN A N 1
ATOM 1108 C CA . GLN A 1 149 ? -11.650 12.801 -4.659 1.00 92.56 149 GLN A CA 1
ATOM 1109 C C . GLN A 1 149 ? -12.513 11.543 -4.511 1.00 92.56 149 GLN A C 1
ATOM 1111 O O . GLN A 1 149 ? -12.357 10.570 -5.250 1.00 92.56 149 GLN A O 1
ATOM 1116 N N . LYS A 1 150 ? -13.488 11.588 -3.593 1.00 89.62 150 LYS A N 1
ATOM 1117 C CA . LYS A 1 150 ? -14.368 10.454 -3.245 1.00 89.62 150 LYS A CA 1
ATOM 1118 C C . LYS A 1 150 ? -14.862 9.635 -4.443 1.00 89.62 150 LYS A C 1
ATOM 1120 O O . LYS A 1 150 ? -14.775 8.415 -4.416 1.00 89.62 150 LYS A O 1
ATOM 1125 N N . GLN A 1 151 ? -15.371 10.283 -5.492 1.00 90.81 151 GLN A N 1
ATOM 1126 C CA . GLN A 1 151 ? -15.941 9.581 -6.653 1.00 90.81 151 GLN A CA 1
ATOM 1127 C C . GLN A 1 151 ? -14.932 8.687 -7.389 1.00 90.81 151 GLN A C 1
ATOM 1129 O O . GLN A 1 151 ? -15.337 7.728 -8.034 1.00 90.81 151 GLN A O 1
ATOM 1134 N N . GLN A 1 152 ? -13.637 8.992 -7.295 1.00 88.25 152 GLN A N 1
ATOM 1135 C CA . GLN A 1 152 ? -12.583 8.266 -7.999 1.00 88.25 152 GLN A CA 1
ATOM 1136 C C . GLN A 1 152 ? -11.806 7.307 -7.092 1.00 88.25 152 GLN A C 1
ATOM 1138 O O . GLN A 1 152 ? -11.245 6.337 -7.591 1.00 88.25 152 GLN A O 1
ATOM 1143 N N . SER A 1 153 ? -11.752 7.579 -5.786 1.00 91.75 153 SER A N 1
ATOM 1144 C CA . SER A 1 153 ? -10.896 6.866 -4.828 1.00 91.75 153 SER A CA 1
ATOM 1145 C C . SER A 1 153 ? -11.658 5.992 -3.829 1.00 91.75 153 SER A C 1
ATOM 1147 O O . SER A 1 153 ? -11.036 5.250 -3.069 1.00 91.75 153 SER A O 1
ATOM 1149 N N . GLN A 1 154 ? -12.995 6.047 -3.801 1.00 92.69 154 GLN A N 1
ATOM 1150 C CA . GLN A 1 154 ? -13.788 5.326 -2.800 1.00 92.69 154 GLN A CA 1
ATOM 1151 C C . GLN A 1 154 ? -13.513 3.818 -2.801 1.00 92.69 154 GLN A C 1
ATOM 1153 O O . GLN A 1 154 ? -13.391 3.227 -1.729 1.00 92.69 154 GLN A O 1
ATOM 1158 N N . GLU A 1 155 ? -13.410 3.197 -3.977 1.00 93.50 155 GLU A N 1
ATOM 1159 C CA . GLU A 1 155 ? -13.181 1.752 -4.082 1.00 93.50 155 GLU A CA 1
ATOM 1160 C C . GLU A 1 155 ? -11.792 1.350 -3.582 1.00 93.50 155 GLU A C 1
ATOM 1162 O O . GLU A 1 155 ? -11.639 0.357 -2.869 1.00 93.50 155 GLU A O 1
ATOM 1167 N N . PHE A 1 156 ? -10.792 2.183 -3.867 1.00 94.62 156 PHE A N 1
ATOM 1168 C CA . PHE A 1 156 ? -9.444 2.019 -3.344 1.00 94.62 156 PHE A CA 1
ATOM 1169 C C . PHE A 1 156 ? -9.442 2.056 -1.809 1.00 94.62 156 PHE A C 1
ATOM 1171 O O . PHE A 1 156 ? -8.933 1.142 -1.164 1.00 94.62 156 PHE A O 1
ATOM 1178 N N . VAL A 1 157 ? -10.068 3.076 -1.209 1.00 92.69 157 VAL A N 1
ATOM 1179 C CA . VAL A 1 157 ? -10.127 3.226 0.256 1.00 92.69 157 VAL A CA 1
ATOM 1180 C C . VAL A 1 157 ? -10.882 2.061 0.901 1.00 92.69 157 VAL A C 1
ATOM 1182 O O . VAL A 1 157 ? -10.423 1.511 1.901 1.00 92.69 157 VAL A O 1
ATOM 1185 N N . LYS A 1 158 ? -12.004 1.627 0.314 1.00 92.56 158 LYS A N 1
ATOM 1186 C CA 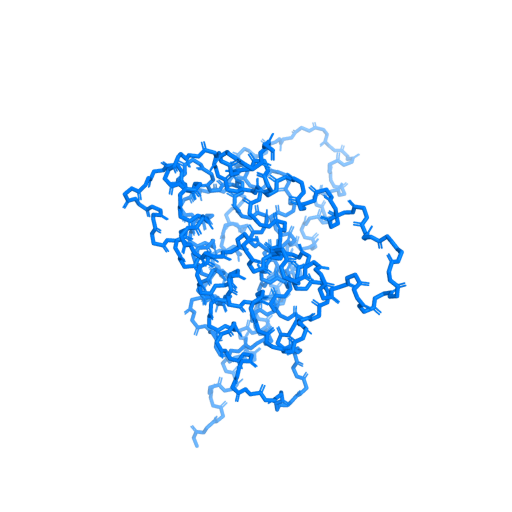. LYS A 1 158 ? -12.755 0.459 0.799 1.00 92.56 158 LYS A CA 1
ATOM 1187 C C . LYS A 1 158 ? -11.931 -0.821 0.742 1.00 92.56 158 LYS A C 1
ATOM 1189 O O . LYS A 1 158 ? -11.918 -1.567 1.716 1.00 92.56 158 LYS A O 1
ATOM 1194 N N . THR A 1 159 ? -11.243 -1.066 -0.369 1.00 93.19 159 THR A N 1
ATOM 1195 C CA . THR A 1 159 ? -10.403 -2.257 -0.543 1.00 93.19 159 THR A CA 1
ATOM 1196 C C . THR A 1 159 ? -9.264 -2.263 0.474 1.00 93.19 159 THR A C 1
ATOM 1198 O O . THR A 1 159 ? -9.052 -3.264 1.157 1.00 93.19 159 THR A O 1
ATOM 1201 N N . LEU A 1 160 ? -8.587 -1.126 0.659 1.00 92.56 160 LEU A N 1
ATOM 1202 C CA . LEU A 1 160 ? -7.533 -0.979 1.661 1.00 92.56 160 LEU A CA 1
ATOM 1203 C C . LEU A 1 160 ? -8.036 -1.281 3.076 1.00 92.56 160 LEU A C 1
ATOM 1205 O O . LEU A 1 160 ? -7.402 -2.038 3.808 1.00 92.56 160 LEU A O 1
ATOM 1209 N N . LEU A 1 161 ? -9.172 -0.711 3.467 1.00 90.31 161 LEU A N 1
ATOM 1210 C CA . LEU A 1 161 ? -9.682 -0.864 4.826 1.00 90.31 161 LEU A CA 1
ATOM 1211 C C . LEU A 1 161 ? -10.260 -2.258 5.079 1.00 90.31 161 LEU A C 1
ATOM 1213 O O . LEU A 1 161 ? -9.934 -2.871 6.090 1.00 90.31 161 LEU A O 1
ATOM 1217 N N . ASN A 1 162 ? -11.085 -2.773 4.168 1.00 89.56 162 ASN A N 1
ATOM 1218 C CA . ASN A 1 162 ? -11.830 -4.013 4.383 1.00 89.56 162 ASN A CA 1
ATOM 1219 C C . ASN A 1 162 ? -11.017 -5.253 4.007 1.00 89.56 162 ASN A C 1
ATOM 1221 O O . ASN A 1 162 ? -10.906 -6.183 4.803 1.00 89.56 162 ASN A O 1
ATOM 1225 N N . ALA A 1 163 ? -10.457 -5.272 2.795 1.00 87.50 163 ALA A N 1
ATOM 1226 C CA . ALA A 1 163 ? -9.816 -6.464 2.245 1.00 87.50 163 ALA A CA 1
ATOM 1227 C C . ALA A 1 163 ? -8.382 -6.651 2.753 1.00 87.50 163 ALA A C 1
ATOM 1229 O O . ALA A 1 163 ? -7.906 -7.781 2.824 1.00 87.50 163 ALA A O 1
ATOM 1230 N N . VAL A 1 164 ? -7.709 -5.556 3.127 1.00 88.12 164 VAL A N 1
ATOM 1231 C CA . VAL A 1 164 ? -6.326 -5.592 3.619 1.00 88.12 164 VAL A CA 1
ATOM 1232 C C . VAL A 1 164 ? -6.278 -5.367 5.127 1.00 88.12 164 VAL A C 1
ATOM 1234 O O . VAL A 1 164 ? -6.022 -6.303 5.875 1.00 88.12 164 VAL A O 1
ATOM 1237 N N . ILE A 1 165 ? -6.545 -4.150 5.607 1.00 87.12 165 ILE A N 1
ATOM 1238 C CA . ILE A 1 165 ? -6.272 -3.778 7.004 1.00 87.12 165 ILE A CA 1
ATOM 1239 C C . ILE A 1 165 ? -7.148 -4.563 7.988 1.00 87.12 165 ILE A C 1
ATOM 1241 O O . ILE A 1 165 ? -6.623 -5.195 8.901 1.00 87.12 165 ILE A O 1
ATOM 1245 N N . SER A 1 166 ? -8.471 -4.536 7.822 1.00 83.69 166 SER A N 1
ATOM 1246 C CA . SER A 1 166 ? -9.403 -5.205 8.738 1.00 83.69 166 SER A CA 1
ATOM 1247 C C . SER A 1 166 ? -9.158 -6.714 8.757 1.00 83.69 166 SER A C 1
ATOM 1249 O O . SER A 1 166 ? -9.019 -7.309 9.825 1.00 83.69 166 SER A O 1
ATOM 1251 N N . ARG A 1 167 ? -8.974 -7.326 7.582 1.00 83.62 167 ARG A N 1
ATOM 1252 C CA . ARG A 1 167 ? -8.663 -8.754 7.456 1.00 83.62 167 ARG A CA 1
ATOM 1253 C C . ARG A 1 167 ? -7.362 -9.133 8.168 1.00 83.62 167 ARG A C 1
ATOM 1255 O O . ARG A 1 167 ? -7.391 -9.959 9.073 1.00 83.62 167 ARG A O 1
ATOM 1262 N N . LEU A 1 168 ? -6.257 -8.453 7.857 1.00 81.75 168 LEU A N 1
ATOM 1263 C CA . LEU A 1 168 ? -4.957 -8.723 8.482 1.00 81.75 168 LEU A CA 1
ATOM 1264 C C . LEU A 1 168 ? -4.969 -8.513 10.002 1.00 81.75 168 LEU A C 1
ATOM 1266 O O . LEU A 1 168 ? -4.171 -9.119 10.704 1.00 81.75 168 LEU A O 1
ATOM 1270 N N . LEU A 1 169 ? -5.837 -7.648 10.532 1.00 77.44 169 LEU A N 1
ATOM 1271 C CA . LEU A 1 169 ? -5.922 -7.379 11.972 1.00 77.44 169 LEU A CA 1
ATOM 1272 C C . LEU A 1 169 ? -6.910 -8.293 12.717 1.00 77.44 169 LEU A C 1
ATOM 1274 O O . LEU A 1 169 ? -6.787 -8.446 13.934 1.00 77.44 169 LEU A O 1
ATOM 1278 N N . THR A 1 170 ? -7.887 -8.880 12.022 1.00 73.75 170 THR A N 1
ATOM 1279 C CA . THR A 1 170 ? -8.914 -9.754 12.622 1.00 73.75 170 THR A CA 1
ATOM 1280 C C . THR A 1 170 ? -8.519 -11.223 12.660 1.00 73.75 170 THR A C 1
ATOM 1282 O O . THR A 1 170 ? -9.053 -11.957 13.497 1.00 73.75 170 THR A O 1
ATOM 1285 N N . GLU A 1 171 ? -7.573 -11.651 11.819 1.00 67.50 171 GLU A N 1
ATOM 1286 C CA . GLU A 1 171 ? -7.118 -13.041 11.752 1.00 67.50 171 GLU A CA 1
ATOM 1287 C C . GLU A 1 171 ? -6.754 -13.608 13.141 1.00 67.50 171 GLU A C 1
ATOM 1289 O O . GLU A 1 171 ? -6.183 -12.936 14.006 1.00 67.50 171 GLU A O 1
ATOM 1294 N N . SER A 1 172 ? -7.218 -14.836 13.406 1.00 47.75 172 SER A N 1
ATOM 1295 C CA . SER A 1 172 ? -7.225 -15.481 14.729 1.00 47.75 172 SER A CA 1
ATOM 1296 C C . SER A 1 172 ? -5.841 -15.915 15.201 1.00 47.75 172 SER A C 1
ATOM 1298 O O . SER A 1 172 ? -5.581 -15.942 16.404 1.00 47.75 172 SER A O 1
ATOM 1300 N N . GLU A 1 173 ? -4.949 -16.218 14.262 1.00 57.44 173 GLU A N 1
ATOM 1301 C CA . GLU A 1 173 ? -3.529 -16.367 14.539 1.00 57.44 173 GLU A CA 1
ATOM 1302 C C . GLU A 1 173 ? -2.904 -14.980 14.500 1.00 57.44 173 GLU A C 1
ATOM 1304 O O . GLU A 1 173 ? -3.051 -14.261 13.519 1.00 57.44 173 GLU A O 1
ATOM 1309 N N . LEU A 1 174 ? -2.251 -14.583 15.596 1.00 54.22 174 LEU A N 1
ATOM 1310 C CA . LEU A 1 174 ? -1.547 -13.307 15.685 1.00 54.22 174 LEU A CA 1
ATOM 13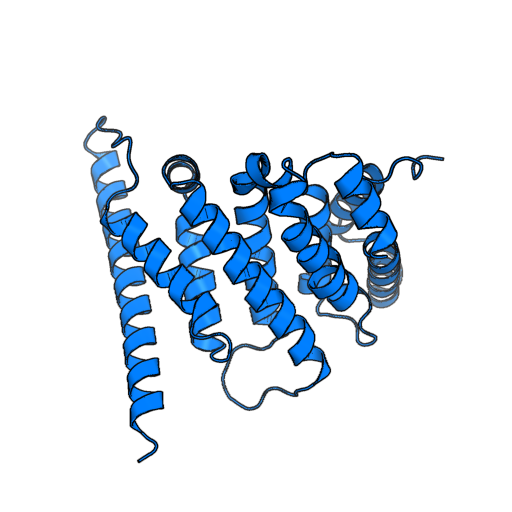11 C C . LEU A 1 174 ? -0.644 -13.149 14.451 1.00 54.22 174 LEU A C 1
ATOM 1313 O O . LEU A 1 174 ? 0.356 -13.874 14.362 1.00 54.22 174 LEU A O 1
ATOM 1317 N N . PRO A 1 175 ? -0.942 -12.200 13.541 1.00 61.44 175 PRO A N 1
ATOM 1318 C CA . PRO A 1 175 ? -0.040 -11.907 12.445 1.00 61.44 175 PRO A CA 1
ATOM 1319 C C . PRO A 1 175 ? 1.328 -11.568 13.029 1.00 61.44 175 PRO A C 1
ATOM 1321 O O . PRO A 1 175 ? 1.435 -11.076 14.162 1.00 61.44 175 PRO A O 1
ATOM 1324 N N . ALA A 1 176 ? 2.393 -11.809 12.262 1.00 68.12 176 ALA A N 1
ATOM 1325 C CA . ALA A 1 176 ? 3.720 -11.353 12.659 1.00 6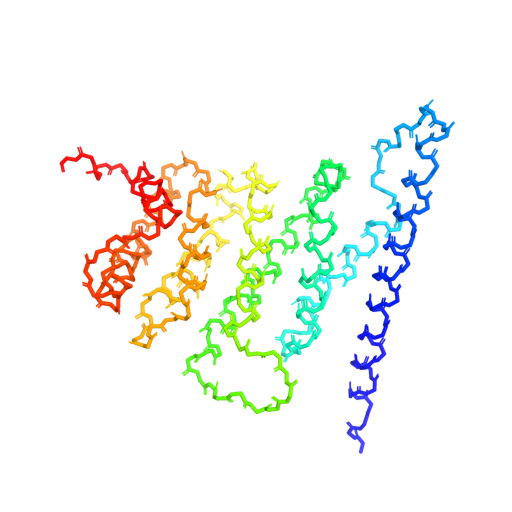8.12 176 ALA A CA 1
ATOM 1326 C C . ALA A 1 176 ? 3.636 -9.872 13.073 1.00 68.12 176 ALA A C 1
ATOM 1328 O O . ALA A 1 176 ? 3.019 -9.073 12.372 1.00 68.12 176 ALA A O 1
ATOM 1329 N N . GLU A 1 177 ? 4.233 -9.500 14.209 1.00 70.38 177 GLU A N 1
ATOM 1330 C CA . GLU A 1 177 ? 4.093 -8.158 14.806 1.00 70.38 177 GLU A CA 1
ATOM 1331 C C . GLU A 1 177 ? 4.379 -7.034 13.793 1.00 70.38 177 GLU A C 1
ATOM 1333 O O . GLU A 1 177 ? 3.714 -6.001 13.793 1.00 70.38 177 GLU A O 1
ATOM 1338 N N . ALA A 1 178 ? 5.301 -7.283 12.859 1.00 73.81 178 ALA A N 1
ATOM 1339 C CA . ALA A 1 178 ? 5.604 -6.406 11.733 1.00 73.81 178 ALA A CA 1
ATOM 1340 C C . ALA A 1 178 ? 4.394 -6.114 10.821 1.00 73.81 178 ALA A C 1
ATOM 1342 O O . ALA A 1 178 ? 4.208 -4.970 10.416 1.00 73.81 178 ALA A O 1
ATOM 1343 N N . VAL A 1 179 ? 3.557 -7.109 10.518 1.00 78.69 179 VAL A N 1
ATOM 1344 C CA . VAL A 1 179 ? 2.349 -6.959 9.687 1.00 78.69 179 VAL A CA 1
ATOM 1345 C C . VAL A 1 179 ? 1.320 -6.092 10.401 1.00 78.69 179 VAL A C 1
ATOM 1347 O O . VAL A 1 179 ? 0.763 -5.176 9.794 1.00 78.69 179 VAL A O 1
ATOM 1350 N N . ILE A 1 180 ? 1.125 -6.328 11.703 1.00 75.88 180 ILE A N 1
ATOM 1351 C CA . ILE A 1 180 ? 0.254 -5.501 12.544 1.00 75.88 180 ILE A CA 1
ATOM 1352 C C . ILE A 1 180 ? 0.762 -4.060 12.507 1.00 75.88 180 ILE A C 1
ATOM 1354 O O . ILE A 1 180 ? 0.041 -3.175 12.061 1.00 75.88 180 ILE A O 1
ATOM 1358 N N . LEU A 1 181 ? 2.024 -3.831 12.887 1.00 75.69 181 LEU A N 1
ATOM 1359 C CA . LEU A 1 181 ? 2.654 -2.507 12.914 1.00 75.69 181 LEU A CA 1
ATOM 1360 C C . LEU A 1 181 ? 2.480 -1.752 11.595 1.00 75.69 181 LEU A C 1
ATOM 1362 O O . LEU A 1 181 ? 2.067 -0.593 11.602 1.00 75.69 181 LEU A O 1
ATOM 1366 N N . LYS A 1 182 ? 2.764 -2.408 10.466 1.00 82.25 182 LYS A N 1
ATOM 1367 C CA . LYS A 1 182 ? 2.634 -1.793 9.143 1.00 82.25 182 LYS A CA 1
ATOM 1368 C C . LYS A 1 182 ? 1.185 -1.473 8.799 1.00 82.25 182 LYS A C 1
ATOM 1370 O O . LYS A 1 182 ? 0.931 -0.381 8.310 1.00 82.25 182 LYS A O 1
ATOM 1375 N N . SER A 1 183 ? 0.240 -2.349 9.129 1.00 82.12 183 SER A N 1
ATOM 1376 C CA . SER A 1 183 ? -1.191 -2.101 8.903 1.00 82.12 183 SER A CA 1
ATOM 1377 C C . SER A 1 183 ? -1.692 -0.892 9.701 1.00 82.12 183 SER A C 1
ATOM 1379 O O . SER A 1 183 ? -2.393 -0.042 9.156 1.00 82.12 183 SER A O 1
ATOM 1381 N N . VAL A 1 184 ? -1.273 -0.752 10.967 1.00 76.81 184 VAL A N 1
ATOM 1382 C CA . VAL A 1 184 ? -1.636 0.411 11.803 1.00 76.81 184 VAL A CA 1
ATOM 1383 C C . VAL A 1 184 ? -1.038 1.705 11.261 1.00 76.81 184 VAL A C 1
ATOM 1385 O O . VAL A 1 184 ? -1.678 2.750 11.319 1.00 76.81 184 VAL A O 1
ATOM 1388 N N . GLN A 1 185 ? 0.180 1.652 10.723 1.00 81.44 185 GLN A N 1
ATOM 1389 C CA . GLN A 1 185 ? 0.856 2.826 10.169 1.00 81.44 185 GLN A CA 1
ATOM 1390 C C . GLN A 1 185 ? 0.192 3.368 8.898 1.00 81.44 185 GLN A C 1
ATOM 1392 O O . GLN A 1 185 ? 0.411 4.532 8.585 1.00 81.44 185 GLN A O 1
ATOM 1397 N N . LEU A 1 186 ? -0.623 2.575 8.191 1.00 85.75 186 LEU A N 1
ATOM 1398 C CA . LEU A 1 186 ? -1.301 3.018 6.969 1.00 85.75 186 LEU A CA 1
ATOM 1399 C C . LEU A 1 186 ? -2.502 3.924 7.238 1.00 85.75 186 LEU A C 1
ATOM 1401 O O . LEU A 1 186 ? -2.733 4.852 6.469 1.00 85.75 186 LEU A O 1
ATOM 1405 N N . ILE A 1 187 ? -3.250 3.688 8.323 1.00 83.25 187 ILE A N 1
ATOM 1406 C CA . ILE A 1 187 ? -4.472 4.456 8.618 1.00 83.25 187 ILE A CA 1
ATOM 1407 C C . ILE A 1 187 ? -4.161 5.962 8.741 1.00 83.25 187 ILE A C 1
ATOM 1409 O O . ILE A 1 187 ? -4.786 6.733 8.015 1.00 83.25 187 ILE A O 1
ATOM 1413 N N . PRO A 1 188 ? -3.158 6.401 9.538 1.00 82.62 188 PRO A N 1
ATOM 1414 C CA . PRO A 1 188 ? -2.785 7.815 9.666 1.00 82.62 188 PRO A CA 1
ATOM 1415 C C . PRO A 1 188 ? -2.321 8.507 8.383 1.00 82.62 188 PRO A C 1
ATOM 1417 O O . PRO A 1 188 ? -2.199 9.728 8.383 1.00 82.62 188 PRO A O 1
ATOM 1420 N N . LEU A 1 189 ? -2.007 7.752 7.326 1.00 86.88 189 LEU A N 1
ATOM 1421 C CA . LEU A 1 189 ? -1.563 8.299 6.042 1.00 86.88 189 LEU A CA 1
ATOM 1422 C C . LEU A 1 189 ? -2.735 8.641 5.118 1.00 86.88 189 LEU A C 1
ATOM 1424 O O . LEU A 1 189 ? -2.525 9.244 4.068 1.00 86.88 189 LEU A O 1
ATOM 1428 N N . LEU A 1 190 ? -3.958 8.245 5.477 1.00 88.19 190 LEU A N 1
ATOM 1429 C CA . LEU A 1 190 ? -5.142 8.597 4.710 1.00 88.19 190 LEU A CA 1
ATOM 1430 C C . LEU A 1 190 ? -5.548 10.062 4.962 1.00 88.19 190 LEU A C 1
ATOM 1432 O O . LEU A 1 190 ? -5.422 10.549 6.090 1.00 88.19 190 LEU A O 1
ATOM 1436 N N . PRO A 1 191 ? -6.079 10.765 3.944 1.00 87.81 191 PRO A N 1
ATOM 1437 C CA . PRO A 1 191 ? -6.557 12.132 4.108 1.00 87.81 191 PRO A CA 1
ATOM 1438 C C . PRO A 1 191 ? -7.637 12.248 5.193 1.00 87.81 191 PRO A C 1
ATOM 1440 O O . PRO A 1 191 ? -8.501 11.378 5.330 1.00 87.81 191 PRO A O 1
ATOM 1443 N N . MET A 1 192 ? -7.639 13.372 5.914 1.00 85.62 192 MET A N 1
ATOM 1444 C CA . MET A 1 192 ? -8.627 13.698 6.954 1.00 85.62 192 MET A CA 1
ATOM 1445 C C . MET A 1 192 ? -9.956 14.183 6.353 1.00 85.62 192 MET A C 1
ATOM 1447 O O . MET A 1 192 ? -10.430 15.276 6.647 1.00 85.62 192 MET A O 1
ATOM 1451 N N . GLU A 1 193 ? -10.551 13.367 5.489 1.00 88.19 193 GLU A N 1
ATOM 1452 C CA . GLU A 1 193 ? -11.862 13.616 4.893 1.00 88.19 193 GLU A CA 1
ATOM 1453 C C . GLU A 1 193 ? -12.943 12.884 5.691 1.00 88.19 193 GLU A C 1
ATOM 1455 O O . GLU A 1 193 ? -12.788 11.707 6.026 1.00 88.19 193 GLU A O 1
ATOM 1460 N N . SER A 1 194 ? -14.078 13.538 5.946 1.00 87.44 194 SER A N 1
ATOM 1461 C CA . SER A 1 194 ? -15.157 12.976 6.777 1.00 87.44 194 SER A CA 1
ATOM 1462 C C . SER A 1 194 ? -15.660 11.616 6.279 1.00 87.44 194 SER A C 1
ATOM 1464 O O . SER A 1 194 ? -15.939 10.716 7.067 1.00 87.44 194 SER A O 1
ATOM 1466 N N . TRP A 1 195 ? -15.721 11.421 4.960 1.00 91.69 195 TRP A N 1
ATOM 1467 C CA . TRP A 1 195 ? -16.147 10.154 4.368 1.00 91.69 195 TRP A CA 1
ATOM 1468 C C . TRP A 1 195 ? -15.100 9.036 4.506 1.00 91.69 195 TRP A C 1
ATOM 1470 O O . TRP A 1 195 ? -15.483 7.869 4.569 1.00 91.69 195 TRP A O 1
ATOM 1480 N N . ILE A 1 196 ? -13.805 9.372 4.558 1.00 88.44 196 ILE A N 1
ATOM 1481 C CA . ILE A 1 196 ? -12.721 8.408 4.801 1.00 88.44 196 ILE A CA 1
ATOM 1482 C C . ILE A 1 196 ? -12.727 8.012 6.274 1.00 88.44 196 ILE A C 1
ATOM 1484 O O . ILE A 1 196 ? -12.662 6.829 6.586 1.00 88.44 196 ILE A O 1
ATOM 1488 N N . GLN A 1 197 ? -12.881 8.984 7.176 1.00 85.44 197 GLN A N 1
ATOM 1489 C CA . GLN A 1 197 ? -13.022 8.728 8.611 1.00 85.44 197 GLN A CA 1
ATOM 1490 C C . GLN A 1 197 ? -14.214 7.805 8.897 1.00 85.44 197 GLN A C 1
ATOM 1492 O O . GLN A 1 197 ? -14.073 6.831 9.636 1.00 85.44 197 GLN A O 1
ATOM 1497 N N . GLN A 1 198 ? -15.356 8.051 8.245 1.00 86.06 198 GLN A N 1
ATOM 1498 C CA . GLN A 1 198 ? -16.517 7.167 8.331 1.00 86.06 198 GLN A CA 1
ATOM 1499 C C . GLN A 1 198 ? -16.207 5.763 7.794 1.00 86.06 198 GLN A C 1
ATOM 1501 O O . GLN A 1 198 ? -16.514 4.779 8.457 1.00 86.06 198 GLN A O 1
ATOM 1506 N N . ALA A 1 199 ? -15.535 5.644 6.645 1.00 87.31 199 ALA A N 1
ATOM 1507 C CA . ALA A 1 199 ? -15.141 4.341 6.106 1.00 87.31 199 ALA A CA 1
ATOM 1508 C C . ALA A 1 199 ? -14.197 3.574 7.054 1.00 87.31 199 ALA A C 1
ATOM 1510 O O . ALA A 1 199 ? -14.330 2.359 7.217 1.00 87.31 199 ALA A O 1
ATOM 1511 N N . CYS A 1 200 ? -13.269 4.266 7.725 1.00 84.44 200 CYS A N 1
ATOM 1512 C CA . CYS A 1 200 ? -12.405 3.672 8.747 1.00 84.44 200 CYS A CA 1
ATOM 1513 C C . CYS A 1 200 ? -13.216 3.108 9.923 1.00 84.44 200 CYS A C 1
ATOM 1515 O O . CYS A 1 200 ? -12.874 2.042 10.438 1.00 84.44 200 CYS A O 1
ATOM 1517 N N . LEU A 1 201 ? -14.294 3.787 10.328 1.00 82.19 201 LEU A N 1
ATOM 1518 C CA . LEU A 1 201 ? -15.199 3.315 11.378 1.00 82.19 201 LEU A CA 1
ATOM 1519 C C . LEU A 1 201 ? -16.023 2.111 10.920 1.00 82.19 201 LEU A C 1
ATOM 1521 O O . LEU A 1 201 ? -16.014 1.079 11.593 1.00 82.19 201 LEU A O 1
ATOM 1525 N N . ASP A 1 202 ? -16.658 2.221 9.754 1.00 85.56 202 ASP A N 1
ATOM 1526 C CA . ASP A 1 202 ? -17.555 1.201 9.203 1.00 85.56 202 ASP A CA 1
ATOM 1527 C C . ASP A 1 202 ? -16.822 -0.109 8.882 1.00 85.56 202 ASP A C 1
ATOM 1529 O O . ASP A 1 202 ? -17.372 -1.194 9.051 1.00 85.56 202 ASP A O 1
ATOM 1533 N N . SER A 1 203 ? -15.559 -0.024 8.453 1.00 82.56 203 SER A N 1
ATOM 1534 C CA . SER A 1 203 ? -14.723 -1.196 8.145 1.00 82.56 203 SER A CA 1
ATOM 1535 C C . SER A 1 203 ? -14.363 -2.053 9.363 1.00 82.56 203 SER A C 1
ATOM 1537 O O . SER A 1 203 ? -13.816 -3.151 9.220 1.00 82.56 203 SER A O 1
ATOM 1539 N N . GLY A 1 204 ? -14.572 -1.533 10.577 1.00 77.81 204 GLY A N 1
ATOM 1540 C CA . GLY A 1 204 ? -14.083 -2.157 11.801 1.00 77.81 204 GLY A CA 1
ATOM 1541 C C . GLY A 1 204 ? -12.554 -2.157 11.922 1.00 77.81 204 GLY A C 1
ATOM 1542 O O . GLY A 1 204 ? -12.033 -2.747 12.869 1.00 77.81 204 GLY A O 1
ATOM 1543 N N . ALA A 1 205 ? -11.815 -1.487 11.028 1.00 72.88 205 ALA A N 1
ATOM 1544 C CA . ALA A 1 205 ? -10.351 -1.448 11.055 1.00 72.88 205 ALA A CA 1
ATOM 1545 C C . ALA A 1 205 ? -9.818 -0.899 12.388 1.00 72.88 205 ALA A C 1
ATOM 1547 O O . ALA A 1 205 ? -8.859 -1.433 12.939 1.00 72.88 205 ALA A O 1
ATOM 1548 N N . ILE A 1 206 ? -10.488 0.109 12.957 1.00 70.75 206 ILE A N 1
ATOM 1549 C CA . ILE A 1 206 ? -10.132 0.708 14.255 1.00 70.75 206 ILE A CA 1
ATOM 1550 C C . ILE A 1 206 ? -10.362 -0.269 15.420 1.00 70.75 206 ILE A C 1
ATOM 1552 O O . ILE A 1 206 ? -9.526 -0.375 16.318 1.00 70.75 206 ILE A O 1
ATOM 1556 N N . HIS A 1 207 ? -11.467 -1.019 15.396 1.00 71.31 207 HIS A N 1
ATOM 1557 C CA . HIS A 1 207 ? -11.760 -2.043 16.405 1.00 71.31 207 HIS A CA 1
ATOM 1558 C C . HIS A 1 207 ? -10.768 -3.209 16.312 1.00 71.31 207 HIS A C 1
ATOM 1560 O O . HIS A 1 207 ? -10.209 -3.644 17.319 1.00 71.31 207 HIS A O 1
ATOM 1566 N N . SER A 1 208 ? -10.484 -3.659 15.092 1.00 72.38 208 SER A N 1
ATOM 1567 C CA . SER A 1 208 ? -9.501 -4.707 14.796 1.00 72.38 208 SER A CA 1
ATOM 1568 C C . SER A 1 208 ? -8.101 -4.294 15.240 1.00 72.38 208 SER A C 1
ATOM 1570 O O . SER A 1 208 ? -7.349 -5.079 15.811 1.00 72.38 208 SER A O 1
ATOM 1572 N N . PHE A 1 209 ? -7.779 -3.016 15.070 1.00 70.88 209 PHE A N 1
ATOM 1573 C CA . PHE A 1 209 ? -6.558 -2.415 15.569 1.00 70.88 209 PHE A CA 1
ATOM 1574 C C . PHE A 1 209 ? -6.473 -2.457 17.114 1.00 70.88 209 PHE A C 1
ATOM 1576 O O . PHE A 1 209 ? -5.446 -2.871 17.663 1.00 70.88 209 PHE A O 1
ATOM 1583 N N . ALA A 1 210 ? -7.544 -2.095 17.829 1.00 69.50 210 ALA A N 1
ATOM 1584 C CA . ALA A 1 210 ? -7.586 -2.185 19.291 1.00 69.50 210 ALA A CA 1
ATOM 1585 C C . ALA A 1 210 ? -7.407 -3.633 19.789 1.00 69.50 210 ALA A C 1
ATOM 1587 O O . ALA A 1 210 ? -6.675 -3.873 20.754 1.00 69.50 210 ALA A O 1
ATOM 1588 N N . LEU A 1 211 ? -8.006 -4.601 19.090 1.00 71.25 211 LEU A N 1
ATOM 1589 C CA . LEU A 1 211 ? -7.859 -6.029 19.373 1.00 71.25 211 LEU A CA 1
ATOM 1590 C C . LEU A 1 211 ? -6.420 -6.517 19.131 1.00 71.25 211 LEU A C 1
ATOM 1592 O O . LEU A 1 211 ? -5.830 -7.170 19.994 1.00 71.25 211 LEU A O 1
ATOM 1596 N N . ALA A 1 212 ? -5.820 -6.164 17.991 1.00 68.56 212 ALA A N 1
ATOM 1597 C CA . ALA A 1 212 ? -4.441 -6.522 17.664 1.00 68.56 212 ALA A CA 1
ATOM 1598 C C . ALA A 1 212 ? -3.453 -5.968 18.705 1.00 68.56 212 ALA A C 1
ATOM 1600 O O . ALA A 1 212 ? -2.551 -6.678 19.153 1.00 68.56 212 ALA A O 1
ATOM 1601 N N . ARG A 1 213 ? -3.677 -4.735 19.176 1.00 67.94 213 ARG A N 1
ATOM 1602 C CA . ARG A 1 213 ? -2.923 -4.128 20.280 1.00 67.94 213 ARG A CA 1
ATOM 1603 C C . ARG A 1 213 ? -3.007 -4.962 21.559 1.00 67.94 213 ARG A C 1
ATOM 1605 O O . ARG A 1 213 ? -1.969 -5.245 22.155 1.00 67.94 213 ARG A O 1
ATOM 1612 N N . GLN A 1 214 ? -4.212 -5.337 21.990 1.00 69.25 214 GLN A N 1
ATOM 1613 C CA . GLN A 1 214 ? -4.397 -6.143 23.203 1.00 69.25 214 GLN A CA 1
ATOM 1614 C C . GLN A 1 214 ? -3.658 -7.478 23.102 1.00 69.25 214 GLN A C 1
ATOM 1616 O O . GLN A 1 214 ? -2.975 -7.872 24.045 1.00 69.25 214 GLN A O 1
ATOM 1621 N N . ARG A 1 215 ? -3.722 -8.135 21.940 1.00 69.19 215 ARG A N 1
ATOM 1622 C CA . ARG A 1 215 ? -3.020 -9.401 21.706 1.00 69.19 215 ARG A CA 1
ATOM 1623 C C . ARG A 1 215 ? -1.492 -9.242 21.750 1.00 69.19 215 ARG A C 1
ATOM 1625 O O . ARG A 1 215 ? -0.818 -10.092 22.326 1.00 69.19 215 ARG A O 1
ATOM 1632 N N . VAL A 1 216 ? -0.935 -8.153 21.206 1.00 66.38 216 VAL A N 1
ATOM 1633 C CA . VAL A 1 216 ? 0.514 -7.861 21.282 1.00 66.38 216 VAL A CA 1
ATOM 1634 C C . VAL A 1 216 ? 0.958 -7.587 22.723 1.00 66.38 216 VAL A C 1
ATOM 1636 O O . VAL A 1 216 ? 1.968 -8.133 23.161 1.00 66.38 216 VAL A O 1
ATOM 1639 N N . VAL A 1 217 ? 0.194 -6.791 23.480 1.00 66.56 217 VAL A N 1
ATOM 1640 C CA . VAL A 1 217 ? 0.480 -6.498 24.899 1.00 66.56 217 VAL A CA 1
ATOM 1641 C C . VAL A 1 217 ? 0.413 -7.764 25.753 1.00 66.56 217 VAL A C 1
ATOM 1643 O O . VAL A 1 217 ? 1.319 -8.017 26.545 1.00 66.56 217 VAL A O 1
ATOM 1646 N N . ALA A 1 218 ? -0.619 -8.588 25.553 1.00 65.56 218 ALA A N 1
ATOM 1647 C CA . ALA A 1 218 ? -0.776 -9.860 26.253 1.00 65.56 218 ALA A CA 1
ATOM 1648 C C . ALA A 1 218 ? 0.394 -10.815 25.967 1.00 65.56 218 ALA A C 1
ATOM 1650 O O . ALA A 1 218 ? 0.912 -11.448 26.883 1.00 65.56 218 ALA A O 1
ATOM 1651 N N . LYS A 1 219 ? 0.871 -10.869 24.715 1.00 67.81 219 LYS A N 1
ATOM 1652 C CA . LYS A 1 219 ? 2.021 -11.700 24.324 1.00 67.81 219 LYS A CA 1
ATOM 1653 C C . LYS A 1 219 ? 3.339 -11.248 24.964 1.00 67.81 219 LYS A C 1
ATOM 1655 O O . LYS A 1 219 ? 4.189 -12.091 25.233 1.00 67.81 219 LYS A O 1
ATOM 1660 N N . LYS A 1 220 ? 3.526 -9.945 25.202 1.00 64.94 220 LYS A N 1
ATOM 1661 C CA . LYS A 1 220 ? 4.755 -9.384 25.800 1.00 64.94 220 LYS A CA 1
ATOM 1662 C C . LYS A 1 220 ? 4.763 -9.374 27.334 1.00 64.94 220 LYS A C 1
ATOM 1664 O O . LYS A 1 220 ? 5.700 -8.850 27.921 1.00 64.94 220 LYS A O 1
ATOM 1669 N N . GLY A 1 221 ? 3.762 -9.962 27.993 1.00 58.62 221 GLY A N 1
ATOM 1670 C CA . GLY A 1 221 ? 3.740 -10.053 29.456 1.00 58.62 221 GLY A CA 1
ATOM 1671 C C . GLY A 1 221 ? 3.359 -8.752 30.169 1.00 58.62 221 GLY A C 1
ATOM 1672 O O . GLY A 1 221 ? 3.656 -8.608 31.347 1.00 58.62 221 GLY A O 1
ATOM 1673 N N . GLY A 1 222 ? 2.674 -7.827 29.486 1.00 56.84 222 GLY A N 1
ATOM 1674 C CA . GLY A 1 222 ? 1.965 -6.717 30.134 1.00 56.84 222 GLY A CA 1
ATOM 1675 C C . GLY A 1 222 ? 2.682 -5.368 30.195 1.00 56.84 222 GLY A C 1
ATOM 1676 O O . GLY A 1 222 ? 1.984 -4.363 30.297 1.00 56.84 222 GLY A O 1
ATOM 1677 N N . ASP A 1 223 ? 4.003 -5.291 30.026 1.00 52.72 223 ASP A N 1
ATOM 1678 C CA . ASP A 1 223 ? 4.717 -4.021 30.200 1.00 52.72 223 ASP A CA 1
ATOM 1679 C C . ASP A 1 223 ? 5.264 -3.450 28.884 1.00 52.72 223 ASP A C 1
ATOM 1681 O O . ASP A 1 223 ? 6.196 -3.959 28.270 1.00 52.72 223 ASP A O 1
ATOM 1685 N N . GLN A 1 224 ? 4.649 -2.333 28.491 1.00 55.31 224 GLN A N 1
ATOM 1686 C CA . GLN A 1 224 ? 4.969 -1.440 27.375 1.00 55.31 224 GLN A CA 1
ATOM 1687 C C . GLN A 1 224 ? 4.711 -1.950 25.947 1.00 55.31 224 GLN A C 1
ATOM 1689 O O . GLN A 1 224 ? 5.344 -2.846 25.393 1.00 55.31 224 GLN A O 1
ATOM 1694 N N . LEU A 1 225 ? 3.791 -1.237 25.290 1.00 56.34 225 LEU A N 1
ATOM 1695 C CA . LEU A 1 225 ? 3.737 -1.163 23.836 1.00 56.34 225 LEU A CA 1
ATOM 1696 C C . LEU A 1 225 ? 5.023 -0.547 23.305 1.00 56.34 225 LEU A C 1
ATOM 1698 O O . LEU A 1 225 ? 5.498 0.444 23.858 1.00 56.34 225 LEU A O 1
ATOM 1702 N N . ASP A 1 226 ? 5.510 -1.079 22.182 1.00 62.81 226 ASP A N 1
ATOM 1703 C CA . ASP A 1 226 ? 6.521 -0.390 21.387 1.00 62.81 226 ASP A CA 1
ATOM 1704 C C . ASP A 1 226 ? 6.067 1.072 21.190 1.00 62.81 226 ASP A C 1
ATOM 1706 O O . ASP A 1 226 ? 4.921 1.301 20.777 1.00 62.81 226 ASP A O 1
ATOM 1710 N N . PRO A 1 227 ? 6.904 2.072 21.512 1.00 64.88 227 PRO A N 1
ATOM 1711 C CA . PRO A 1 227 ? 6.526 3.481 21.426 1.00 64.88 227 PRO A CA 1
ATOM 1712 C C . PRO A 1 227 ? 6.079 3.884 20.011 1.00 64.88 227 PRO A C 1
ATOM 1714 O O . PRO A 1 227 ? 5.230 4.762 19.852 1.00 64.88 227 PRO A O 1
ATOM 1717 N N . THR A 1 228 ? 6.578 3.200 18.981 1.00 63.81 228 THR A N 1
ATOM 1718 C CA . THR A 1 228 ? 6.176 3.366 17.580 1.00 63.81 228 THR A CA 1
ATOM 1719 C C . THR A 1 228 ? 4.753 2.879 17.355 1.00 63.81 228 THR A C 1
ATOM 1721 O O . THR A 1 228 ? 3.960 3.566 16.708 1.00 63.81 228 THR A O 1
ATOM 1724 N N . LEU A 1 229 ? 4.407 1.721 17.928 1.00 63.00 229 LEU A N 1
ATOM 1725 C CA . LEU A 1 229 ? 3.047 1.196 17.896 1.00 63.00 229 LEU A CA 1
ATOM 1726 C C . LEU A 1 229 ? 2.127 2.150 18.645 1.00 63.00 229 LEU A C 1
ATOM 1728 O O . LEU A 1 229 ? 1.165 2.620 18.055 1.00 63.00 229 LEU A O 1
ATOM 1732 N N . ALA A 1 230 ? 2.461 2.513 19.888 1.00 65.19 230 ALA A N 1
ATOM 1733 C CA . ALA A 1 230 ? 1.681 3.428 20.725 1.00 65.19 230 ALA A CA 1
ATOM 1734 C C . ALA A 1 230 ? 1.410 4.784 20.048 1.00 65.19 230 ALA A C 1
ATOM 1736 O O . ALA A 1 230 ? 0.304 5.318 20.146 1.00 65.19 230 ALA A O 1
ATOM 1737 N N . LYS A 1 231 ? 2.384 5.328 19.314 1.00 68.19 231 LYS A N 1
ATOM 1738 C CA . LYS A 1 231 ? 2.206 6.563 18.544 1.00 68.19 231 LYS A CA 1
ATOM 1739 C C . LYS A 1 231 ? 1.289 6.360 17.337 1.00 68.19 231 LYS A C 1
ATOM 1741 O O . LYS A 1 231 ? 0.405 7.181 17.112 1.00 68.19 231 LYS A O 1
ATOM 1746 N N . ALA A 1 232 ? 1.451 5.266 16.592 1.00 63.91 232 ALA A N 1
ATOM 1747 C CA . ALA A 1 232 ? 0.576 4.937 15.463 1.00 63.91 232 ALA A CA 1
ATOM 1748 C C . ALA A 1 232 ? -0.877 4.700 15.920 1.00 63.91 232 ALA A C 1
ATOM 1750 O O . ALA A 1 232 ? -1.805 5.210 15.298 1.00 63.91 232 ALA A O 1
ATOM 1751 N N . VAL A 1 233 ? -1.055 4.024 17.063 1.00 62.81 233 VAL A N 1
ATOM 1752 C CA . VAL A 1 233 ? -2.330 3.841 17.775 1.00 62.81 233 VAL A CA 1
ATOM 1753 C C . VAL A 1 233 ? -2.992 5.189 18.047 1.00 62.81 233 VAL A C 1
ATOM 1755 O O . VAL A 1 233 ? -4.138 5.411 17.668 1.00 62.81 233 VAL A O 1
ATOM 1758 N N . GLN A 1 234 ? -2.272 6.103 18.701 1.00 66.88 234 GLN A N 1
ATOM 1759 C CA . GLN A 1 234 ? -2.804 7.420 19.041 1.00 66.88 234 GLN A CA 1
ATOM 1760 C C . GLN A 1 234 ? -3.152 8.232 17.793 1.00 66.88 234 GLN A C 1
ATOM 1762 O O . GLN A 1 234 ? -4.186 8.895 17.774 1.00 66.88 234 GLN A O 1
ATOM 1767 N N . SER A 1 235 ? -2.330 8.165 16.746 1.00 68.00 235 SER A N 1
ATOM 1768 C CA . SER A 1 235 ? -2.618 8.833 15.476 1.00 68.00 235 SER A CA 1
ATOM 1769 C C . SER A 1 235 ? -3.873 8.275 14.804 1.00 68.00 235 SER A C 1
ATOM 1771 O O . SER A 1 235 ? -4.703 9.060 14.361 1.00 68.00 235 SER A O 1
ATOM 1773 N N . ALA A 1 236 ? -4.060 6.951 14.784 1.00 63.97 236 ALA A N 1
ATOM 1774 C CA . ALA A 1 236 ? -5.257 6.320 14.227 1.00 63.97 236 ALA A CA 1
ATOM 1775 C C . ALA A 1 236 ? -6.519 6.657 15.043 1.00 63.97 236 ALA A C 1
ATOM 1777 O O . ALA A 1 236 ? -7.562 6.953 14.471 1.00 63.97 236 ALA A O 1
ATOM 1778 N N . ILE A 1 237 ? -6.418 6.699 16.377 1.00 64.75 237 ILE A N 1
ATOM 1779 C CA . ILE A 1 237 ? -7.516 7.121 17.263 1.00 64.75 237 ILE A CA 1
ATOM 1780 C C . ILE A 1 237 ? -7.896 8.587 17.012 1.00 64.75 237 ILE A C 1
ATOM 1782 O O . ILE A 1 237 ? -9.077 8.916 16.976 1.00 64.75 237 ILE A O 1
ATOM 1786 N N . ARG A 1 238 ? -6.921 9.476 16.776 1.00 67.25 238 ARG A N 1
ATOM 1787 C CA . ARG A 1 238 ? -7.188 10.888 16.441 1.00 67.25 238 ARG A CA 1
ATOM 1788 C C . ARG A 1 238 ? -7.932 11.076 15.118 1.00 67.25 238 ARG A C 1
ATOM 1790 O O . ARG A 1 238 ? -8.531 12.128 14.932 1.00 67.25 238 ARG A O 1
ATOM 1797 N N . MET A 1 239 ? -7.910 10.090 14.220 1.00 61.34 239 MET A N 1
ATOM 1798 C CA . MET A 1 239 ? -8.698 10.131 12.983 1.00 61.34 239 MET A CA 1
ATOM 1799 C C . MET A 1 239 ? -10.186 9.871 13.205 1.00 61.34 239 MET A C 1
ATOM 1801 O O . MET A 1 239 ? -10.969 10.088 12.287 1.00 61.34 239 MET A O 1
ATOM 1805 N N . VAL A 1 240 ? -10.582 9.403 14.390 1.00 57.53 240 VAL A N 1
ATOM 1806 C CA . VAL A 1 240 ? -11.974 9.115 14.730 1.00 57.53 240 VAL A CA 1
ATOM 1807 C C . VAL A 1 240 ? -12.602 10.332 15.401 1.00 57.53 240 VAL A C 1
ATOM 1809 O O . VAL A 1 240 ? -12.225 10.663 16.531 1.00 57.53 240 VAL A O 1
ATOM 1812 N N . PRO A 1 241 ? -13.596 10.985 14.773 1.00 50.00 241 PRO A N 1
ATOM 1813 C CA . PRO A 1 241 ? -14.400 11.986 15.457 1.00 50.00 241 PRO A CA 1
ATOM 1814 C C . PRO A 1 241 ? -15.130 11.309 16.628 1.00 50.00 241 PRO A C 1
ATOM 1816 O O . PRO A 1 241 ? -15.947 10.418 16.415 1.00 50.00 241 PRO A O 1
ATOM 1819 N N . GLY A 1 242 ? -14.808 11.696 17.867 1.00 46.91 242 GLY A N 1
ATOM 1820 C CA . GLY A 1 242 ? -15.474 11.198 19.081 1.00 46.91 242 GLY A CA 1
ATOM 1821 C C . GLY A 1 242 ? -14.670 10.237 19.968 1.00 46.91 242 GLY A C 1
ATOM 1822 O O . GLY A 1 242 ? -15.129 9.923 21.058 1.00 46.91 242 GLY A O 1
ATOM 1823 N N . ALA A 1 243 ? -13.458 9.820 19.586 1.00 46.72 243 ALA A N 1
ATOM 1824 C CA . ALA A 1 243 ? -12.623 8.941 20.424 1.00 46.72 243 ALA A CA 1
ATOM 1825 C C . ALA A 1 243 ? -11.787 9.677 21.502 1.00 46.72 243 ALA A C 1
ATOM 1827 O O . ALA A 1 243 ? -10.878 9.090 22.085 1.00 46.72 243 ALA A O 1
ATOM 1828 N N . GLN A 1 244 ? -12.061 10.967 21.742 1.00 38.59 244 GLN A N 1
ATOM 1829 C CA . GLN A 1 244 ? -11.400 11.803 22.761 1.00 38.59 244 GLN A CA 1
ATOM 1830 C C . GLN A 1 244 ? -12.288 12.106 23.984 1.00 38.59 244 GLN A C 1
ATOM 1832 O O . GLN A 1 244 ? -12.016 13.070 24.697 1.00 38.59 244 GLN A O 1
ATOM 1837 N N . ALA A 1 245 ? -13.344 11.323 24.212 1.00 33.19 245 ALA A N 1
ATOM 1838 C CA . ALA A 1 245 ? -14.191 11.437 25.400 1.00 33.19 245 ALA A CA 1
ATOM 1839 C C . ALA A 1 245 ? -13.774 10.426 26.474 1.00 33.19 245 ALA A C 1
ATOM 1841 O O . ALA A 1 245 ? -13.618 9.234 26.120 1.00 33.19 245 ALA A O 1
#

Secondary structure (DSSP, 8-state):
--HHHHHHHHHHHHHHHHHHHHHHHHHHHHHHHHTT-------S--HHHHHHHHHHHHHHHH-TT-HHHHHHHHHHHHHHHTSHHHHHHS-HHHHHHHHHHHHHHHHHHHHHHTT----SSS--HHHHHHHHHHHHHHHHHHTHHHHT-HHHHHHHHHIIIIIIIIHHHH-SS---HHHHHHHHHHGGGS---HHHHHHHHHTTHHHHHHHHHHHHHHHTTTS---HHHHHHHHHHHHTSTTTT-

Organism: NCBI:txid878477

Foldseek 3Di:
DPVPVVVVVVVLLVVLVVLLVVVVVVVVVVVVVCVPDPDDPPLADPPSLQVSLVSLLVCLVPVLPPLQSLQSSLVSLCVQLVPPSNLVRHDLVSLVSSLVSLLVSQLVLLVVVVPDDDDDPGDDSLVSNLSSLVSNLSSLLSNQVVLLVCVRCVVVLLSLLASHQLSLLQDPPLRDVSSLLSSLQNLLSHDLDPVSLVSNVVNCSLVSNVVSVVVVCVVVPNDDDDVSSVVSNVSNLVSHDPSPD

Sequence (245 aa):
MWDRAGQDEALQLRGIEFLFAQQTQAKHEAQAKELTEAGAASADASPAMRRSLEAAIAVFANHQANWNLLLKASQFLSVLLAEPSAQQLLPQAVVRSAAEAVLAASAQLSEAQTAAAPQGAGPTPAKLITWLLSLLALLLPAVEPWLRQKQQSQEFVKTLLNAVISRLLTESELPAEAVILKSVQLIPLLPMESWIQQACLDSGAIHSFALARQRVVAKKGGDQLDPTLAKAVQSAIRMVPGAQA

Radius of gyration: 19.6 Å; chains: 1; bounding box: 50×51×53 Å

pLDDT: mean 72.14, std 14.73, range [33.19, 94.62]